Protein AF-A0AA38IRL1-F1 (afdb_monomer_lite)

Structure (mmCIF, N/CA/C/O backbone):
data_AF-A0AA38IRL1-F1
#
_entry.id   AF-A0AA38IRL1-F1
#
loop_
_atom_site.group_PDB
_atom_site.id
_atom_site.type_symbol
_atom_site.label_atom_id
_atom_site.label_alt_id
_atom_site.label_comp_id
_atom_site.label_asym_id
_atom_site.label_entity_id
_atom_site.label_seq_id
_atom_site.pdbx_PDB_ins_code
_atom_site.Cartn_x
_atom_site.Cartn_y
_atom_site.Cartn_z
_atom_site.occupancy
_atom_site.B_iso_or_equiv
_atom_site.auth_seq_id
_atom_site.auth_comp_id
_atom_site.auth_asym_id
_atom_site.auth_atom_id
_atom_site.pdbx_PDB_model_num
ATOM 1 N N . MET A 1 1 ? -13.382 -3.774 42.443 1.00 52.00 1 MET A N 1
ATOM 2 C CA . MET A 1 1 ? -13.635 -2.457 43.060 1.00 52.00 1 MET A CA 1
ATOM 3 C C . MET A 1 1 ? -14.057 -1.538 41.934 1.00 52.00 1 MET A C 1
ATOM 5 O O . MET A 1 1 ? -13.230 -1.264 41.081 1.00 52.00 1 MET A O 1
ATOM 9 N N . THR A 1 2 ? -15.340 -1.199 41.846 1.00 64.56 2 THR A N 1
ATOM 10 C CA . THR A 1 2 ? -15.863 -0.251 40.850 1.00 64.56 2 THR A CA 1
ATOM 11 C C . THR A 1 2 ? -15.727 1.162 41.401 1.00 64.56 2 THR A C 1
ATOM 13 O O . THR A 1 2 ? -16.101 1.407 42.550 1.00 64.56 2 THR A O 1
ATOM 16 N N . GLU A 1 3 ? -15.156 2.071 40.617 1.00 78.50 3 GLU A N 1
ATOM 17 C CA . GLU A 1 3 ? -14.959 3.463 41.018 1.00 78.50 3 GLU A CA 1
ATOM 18 C C . GLU A 1 3 ? -16.187 4.315 40.676 1.00 78.50 3 GLU A C 1
ATOM 20 O O . GLU A 1 3 ? -16.895 4.061 39.702 1.00 78.50 3 GLU A O 1
ATOM 25 N N . LYS A 1 4 ? -16.431 5.356 41.480 1.00 86.19 4 LYS A N 1
ATOM 26 C CA . LYS A 1 4 ? -17.442 6.376 41.176 1.00 86.19 4 LYS A CA 1
ATOM 27 C C . LYS A 1 4 ? -16.907 7.339 40.119 1.00 86.19 4 LYS A C 1
ATOM 29 O O . LYS A 1 4 ? -15.720 7.661 40.108 1.00 86.19 4 LYS A O 1
ATOM 34 N N . PHE A 1 5 ? -17.797 7.879 39.290 1.00 88.19 5 PHE A N 1
ATOM 35 C CA . PHE A 1 5 ? -17.424 8.852 38.262 1.00 88.19 5 PHE A CA 1
ATOM 36 C C . PHE A 1 5 ? -16.734 10.095 38.847 1.00 88.19 5 PHE A C 1
ATOM 38 O O . PHE A 1 5 ? -17.296 10.816 39.672 1.00 88.19 5 PHE A O 1
ATOM 45 N N . ASN A 1 6 ? -15.524 10.382 38.360 1.00 90.44 6 ASN A N 1
ATOM 46 C CA . ASN A 1 6 ? -14.748 11.563 38.723 1.00 90.44 6 ASN A CA 1
ATOM 47 C C . ASN A 1 6 ? -14.576 12.505 37.521 1.00 90.44 6 ASN A C 1
ATOM 49 O O . ASN A 1 6 ? -13.995 12.139 36.496 1.00 90.44 6 ASN A O 1
ATOM 53 N N . LEU A 1 7 ? -15.039 13.751 37.671 1.00 89.00 7 LEU A N 1
ATOM 54 C CA . LEU A 1 7 ? -14.989 14.778 36.626 1.00 89.00 7 LEU A CA 1
ATOM 55 C C . LEU A 1 7 ? -13.552 15.161 36.231 1.00 89.00 7 LEU A C 1
ATOM 57 O O . LEU A 1 7 ? -13.292 15.431 35.059 1.00 89.00 7 LEU A O 1
ATOM 61 N N . LYS A 1 8 ? -12.607 15.187 37.181 1.00 88.94 8 LYS A N 1
ATOM 62 C CA . LYS A 1 8 ? -11.203 15.537 36.901 1.00 88.94 8 LYS A CA 1
ATOM 63 C C . LYS A 1 8 ? -10.541 14.455 36.053 1.00 88.94 8 LYS A C 1
ATOM 65 O O . LYS A 1 8 ? -9.921 14.769 35.040 1.00 88.94 8 LYS A O 1
ATOM 70 N N . THR A 1 9 ? -10.758 13.195 36.421 1.00 87.88 9 THR A N 1
ATOM 71 C CA . THR A 1 9 ? -10.281 12.027 35.671 1.00 87.88 9 THR A CA 1
ATOM 72 C C . THR A 1 9 ? -10.888 11.993 34.268 1.00 87.88 9 THR A C 1
ATOM 74 O O . THR A 1 9 ? -10.157 11.899 33.286 1.00 87.88 9 THR A O 1
ATOM 77 N N . ALA A 1 10 ? -12.205 12.205 34.155 1.00 88.19 10 ALA A N 1
ATOM 78 C CA . ALA A 1 10 ? -12.904 12.299 32.872 1.00 88.19 10 ALA A CA 1
ATOM 79 C C . ALA A 1 10 ? -12.341 13.422 31.986 1.00 88.19 10 ALA A C 1
ATOM 81 O O . ALA A 1 10 ? -12.155 13.244 30.786 1.00 88.19 10 ALA A O 1
ATOM 82 N N . THR A 1 11 ? -12.037 14.577 32.584 1.00 89.56 11 THR A N 1
ATOM 83 C CA . THR A 1 11 ? -11.532 15.739 31.845 1.00 89.56 11 THR A CA 1
ATOM 84 C C . THR A 1 11 ? -10.145 15.475 31.264 1.00 89.56 11 THR A C 1
ATOM 86 O O . THR A 1 11 ? -9.875 15.906 30.145 1.00 89.56 11 THR A O 1
ATOM 89 N N . SER A 1 12 ? -9.302 14.764 32.018 1.00 90.69 12 SER A N 1
ATOM 90 C CA . SER A 1 12 ? -7.935 14.407 31.636 1.00 90.69 12 SER A CA 1
ATOM 91 C C . SER A 1 12 ? -7.867 13.273 30.612 1.00 90.69 12 SER A C 1
ATOM 93 O O . SER A 1 12 ? -6.980 13.285 29.766 1.00 90.69 12 SER A O 1
ATOM 95 N N . LEU A 1 13 ? -8.755 12.279 30.712 1.00 90.56 13 LEU A N 1
ATOM 96 C CA . LEU A 1 13 ? -8.731 11.089 29.855 1.00 90.56 13 LEU A CA 1
ATOM 97 C C . LEU A 1 13 ? -9.476 11.284 28.533 1.00 90.56 13 LEU A C 1
ATOM 99 O O . LEU A 1 13 ? -9.061 10.734 27.518 1.00 90.56 13 LEU A O 1
ATOM 103 N N . LEU A 1 14 ? -10.579 12.039 28.533 1.00 92.38 14 LEU A N 1
ATOM 104 C CA . LEU A 1 14 ? -11.448 12.171 27.364 1.00 92.38 14 LEU A CA 1
ATOM 105 C C . LEU A 1 14 ? -11.053 13.409 26.547 1.00 92.38 14 LEU A C 1
ATOM 107 O O . LEU A 1 14 ? -11.298 14.533 27.013 1.00 92.38 14 LEU A O 1
ATOM 111 N N . PRO A 1 15 ? -10.488 13.243 25.336 1.00 92.12 15 PRO A N 1
ATOM 112 C CA . PRO A 1 15 ? -10.119 14.370 24.491 1.00 92.12 15 PRO A CA 1
ATOM 113 C C . PRO A 1 15 ? -11.354 15.127 23.987 1.00 92.12 15 PRO A C 1
ATOM 115 O O . PRO A 1 15 ? -12.436 14.568 23.810 1.00 92.12 15 PRO A O 1
ATOM 118 N N . LEU A 1 16 ? -11.190 16.427 23.736 1.00 90.38 16 LEU A N 1
ATOM 119 C CA . LEU A 1 16 ? -12.217 17.243 23.089 1.00 90.38 16 LEU A CA 1
ATOM 120 C C . LEU A 1 16 ? -12.244 16.944 21.591 1.00 90.38 16 LEU A C 1
ATOM 122 O O . LEU A 1 16 ? -11.222 17.054 20.911 1.00 90.38 16 LEU A O 1
ATOM 126 N N . MET A 1 17 ? -13.419 16.597 21.069 1.00 89.50 17 MET A N 1
ATOM 127 C CA . MET A 1 17 ? -13.583 16.333 19.646 1.00 89.50 17 MET A CA 1
ATOM 128 C C . MET A 1 17 ? -13.335 17.617 18.841 1.00 89.50 17 MET A C 1
ATOM 130 O O . MET A 1 17 ? -13.917 18.662 19.122 1.00 89.50 17 MET A O 1
ATOM 134 N N . ASN A 1 18 ? -12.482 17.538 17.821 1.00 89.19 18 ASN A N 1
ATOM 135 C CA . ASN A 1 18 ? -12.103 18.675 16.970 1.00 89.19 18 ASN A CA 1
ATOM 136 C C . ASN A 1 18 ? -12.398 18.432 15.478 1.00 89.19 18 ASN A C 1
ATOM 138 O O . ASN A 1 18 ? -11.836 19.096 14.612 1.00 89.19 18 ASN A O 1
ATOM 142 N N . GLY A 1 19 ? -13.249 17.450 15.170 1.00 80.25 19 GLY A N 1
ATOM 143 C CA . GLY A 1 19 ? -13.578 17.047 13.799 1.00 80.25 19 GLY A CA 1
ATOM 144 C C . GLY A 1 19 ? -12.547 16.132 13.130 1.00 80.25 19 GLY A C 1
ATOM 145 O O . GLY A 1 19 ? -12.829 15.608 12.057 1.00 80.25 19 GLY A O 1
ATOM 146 N N . ASN A 1 20 ? -11.388 15.884 13.750 1.00 86.44 20 ASN A N 1
ATOM 147 C CA . ASN A 1 20 ? -10.436 14.889 13.263 1.00 86.44 20 ASN A CA 1
ATOM 148 C C . ASN A 1 20 ? -10.906 13.468 13.633 1.00 86.44 20 ASN A C 1
ATOM 150 O O . ASN A 1 20 ? -11.220 13.174 14.792 1.00 86.44 20 ASN A O 1
ATOM 154 N N . GLU A 1 21 ? -10.910 12.559 12.655 1.00 85.12 21 GLU A N 1
ATOM 155 C CA . GLU A 1 21 ? -11.286 11.156 12.856 1.00 85.12 21 GLU A CA 1
ATOM 156 C C . GLU A 1 21 ? -10.372 10.454 13.877 1.00 85.12 21 GLU A C 1
ATOM 158 O O . GLU A 1 21 ? -10.852 9.677 14.699 1.00 85.12 21 GLU A O 1
ATOM 163 N N . SER A 1 22 ? -9.073 10.776 13.902 1.00 86.56 22 SER A N 1
ATOM 164 C CA . SER A 1 22 ? -8.127 10.199 14.871 1.00 86.56 22 SER A CA 1
ATOM 165 C C . SER A 1 22 ? -8.495 10.543 16.314 1.00 86.56 22 SER A C 1
ATOM 167 O O . SER A 1 22 ? -8.414 9.690 17.193 1.00 86.56 22 SER A O 1
ATOM 169 N N . VAL A 1 23 ? -8.919 11.785 16.561 1.00 90.19 23 VAL A N 1
ATOM 170 C CA . VAL A 1 23 ? -9.347 12.236 17.895 1.00 90.19 23 VAL A CA 1
ATOM 171 C C . VAL A 1 23 ? -10.676 11.586 18.271 1.00 90.19 23 VAL A C 1
ATOM 173 O O . VAL A 1 23 ? -10.895 11.239 19.426 1.00 90.19 23 VAL A O 1
ATOM 176 N N . THR A 1 24 ? -11.542 11.352 17.285 1.00 90.25 24 THR A N 1
ATOM 177 C CA . THR A 1 24 ? -12.814 10.645 17.483 1.00 90.25 24 THR A CA 1
ATOM 178 C C . THR A 1 24 ? -12.587 9.190 17.898 1.00 90.25 24 THR A C 1
ATOM 180 O O . THR A 1 24 ? -13.245 8.720 18.821 1.00 90.25 24 THR A O 1
ATOM 183 N N . LYS A 1 25 ? -11.623 8.493 17.279 1.00 88.94 25 LYS A N 1
ATOM 184 C CA . LYS A 1 25 ? -11.223 7.131 17.676 1.00 88.94 25 LYS A CA 1
ATOM 185 C C . LYS A 1 25 ? -10.667 7.101 19.100 1.00 88.94 25 LYS A C 1
ATOM 187 O O . LYS A 1 25 ? -11.170 6.347 19.921 1.00 88.94 25 LYS A O 1
ATOM 192 N N . GLN A 1 26 ? -9.739 8.004 19.423 1.00 91.06 26 GLN A N 1
ATOM 193 C CA . GLN A 1 26 ? -9.193 8.129 20.782 1.00 91.06 26 GLN A CA 1
ATOM 194 C C . GLN A 1 26 ? -10.275 8.413 21.829 1.00 91.06 26 GLN A C 1
ATOM 196 O O . GLN A 1 26 ? -10.226 7.868 22.927 1.00 91.06 26 GLN A O 1
ATOM 201 N N . LEU A 1 27 ? -11.257 9.256 21.496 1.00 93.12 27 LEU A N 1
ATOM 202 C CA . LEU A 1 27 ? -12.386 9.531 22.377 1.00 93.12 27 LEU A CA 1
ATOM 203 C C . LEU A 1 27 ? -13.219 8.269 22.627 1.00 93.12 27 LEU A C 1
ATOM 205 O O . LEU A 1 27 ? -13.562 8.003 23.772 1.00 93.12 27 LEU A O 1
ATOM 209 N N . ILE A 1 28 ? -13.524 7.494 21.583 1.00 92.50 28 ILE A N 1
ATOM 210 C CA . ILE A 1 28 ? -14.272 6.236 21.708 1.00 92.50 28 ILE A CA 1
ATOM 211 C C . ILE A 1 28 ? -13.520 5.242 22.601 1.00 92.50 28 ILE A C 1
ATOM 213 O O . ILE A 1 28 ? -14.103 4.731 23.556 1.00 92.50 28 ILE A O 1
ATOM 217 N N . ASP A 1 29 ? -12.229 5.032 22.345 1.00 91.75 29 ASP A N 1
ATOM 218 C CA . ASP A 1 29 ? -11.410 4.086 23.110 1.00 91.75 29 ASP A CA 1
ATOM 219 C C . ASP A 1 29 ? -11.303 4.512 24.588 1.00 91.75 29 ASP A C 1
ATOM 221 O O . ASP A 1 29 ? -11.388 3.687 25.498 1.00 91.75 29 ASP A O 1
ATOM 225 N N . ALA A 1 30 ? -11.187 5.819 24.853 1.00 93.06 30 ALA A N 1
ATOM 226 C CA . ALA A 1 30 ? -11.168 6.361 26.211 1.00 93.06 30 ALA A CA 1
ATOM 227 C C . ALA A 1 30 ? -12.520 6.207 26.936 1.00 93.06 30 ALA A C 1
ATOM 229 O O . ALA A 1 30 ? -12.538 6.000 28.151 1.00 93.06 30 ALA A O 1
ATOM 230 N N . ILE A 1 31 ? -13.647 6.280 26.215 1.00 93.00 31 ILE A N 1
ATOM 231 C CA . ILE A 1 31 ? -14.983 6.016 26.774 1.00 93.00 31 ILE A CA 1
ATOM 232 C C . ILE A 1 31 ? -15.118 4.540 27.147 1.00 93.00 31 ILE A C 1
ATOM 234 O O . ILE A 1 31 ? -15.566 4.249 28.252 1.00 93.00 31 ILE A O 1
ATOM 238 N N . GLU A 1 32 ? -14.721 3.620 26.265 1.00 92.56 32 GLU A N 1
ATOM 239 C CA . GLU A 1 32 ? -14.777 2.173 26.526 1.00 92.56 32 GLU A CA 1
ATOM 240 C C . GLU A 1 32 ? -13.887 1.780 27.712 1.00 92.56 32 GLU A C 1
ATOM 242 O O . GLU A 1 32 ? -14.324 1.053 28.608 1.00 92.56 32 GLU A O 1
ATOM 247 N N . LEU A 1 33 ? -12.667 2.324 27.768 1.00 91.44 33 LEU A N 1
ATOM 248 C CA . LEU A 1 33 ? -11.762 2.116 28.894 1.00 91.44 33 LEU A CA 1
ATOM 249 C C . LEU A 1 33 ? -12.384 2.620 30.197 1.00 91.44 33 LEU A C 1
ATOM 251 O O . LEU A 1 33 ? -12.400 1.894 31.191 1.00 91.44 33 LEU A O 1
ATOM 255 N N . TYR A 1 34 ? -12.912 3.845 30.207 1.00 92.25 34 TYR A N 1
ATOM 256 C CA . TYR A 1 34 ? -13.450 4.419 31.435 1.00 92.25 34 TYR A CA 1
ATOM 257 C C . TYR A 1 34 ? -14.756 3.737 31.869 1.00 92.25 34 TYR A C 1
ATOM 259 O O . TYR A 1 34 ? -14.953 3.517 33.059 1.00 92.25 34 TYR A O 1
ATOM 267 N N . ASP A 1 35 ? -15.602 3.301 30.929 1.00 91.69 35 ASP A N 1
ATOM 268 C CA . ASP A 1 35 ? -16.810 2.516 31.221 1.00 91.69 35 ASP A CA 1
ATOM 269 C C . ASP A 1 35 ? -16.498 1.206 31.958 1.00 91.69 35 ASP A C 1
ATOM 271 O O . ASP A 1 35 ? -17.256 0.802 32.843 1.00 91.69 35 ASP A O 1
ATOM 275 N N . SER A 1 36 ? -15.370 0.562 31.639 1.00 90.44 36 SER A N 1
ATOM 276 C CA . SER A 1 36 ? -14.951 -0.688 32.288 1.00 90.44 36 SER A CA 1
ATOM 277 C C . SER A 1 36 ? -14.595 -0.532 33.774 1.00 90.44 36 SER A C 1
ATOM 279 O O . SER A 1 36 ? -14.640 -1.507 34.523 1.00 90.44 36 SER A O 1
ATOM 281 N N . LEU A 1 37 ? -14.274 0.691 34.211 1.00 89.62 37 LEU A N 1
ATOM 282 C CA . LEU A 1 37 ? -13.825 1.002 35.573 1.00 89.62 37 LEU A CA 1
ATOM 283 C C . LEU A 1 37 ? -14.953 1.526 36.480 1.00 89.62 37 LEU A C 1
ATOM 285 O O . LEU A 1 37 ? -14.790 1.570 37.703 1.00 89.62 37 LEU A O 1
ATOM 289 N N . LEU A 1 38 ? -16.088 1.918 35.895 1.00 90.88 38 LEU A N 1
ATOM 290 C CA . LEU A 1 38 ? -17.167 2.630 36.581 1.00 90.88 38 LEU A CA 1
ATOM 291 C C . LEU A 1 38 ? -18.298 1.715 37.072 1.00 90.88 38 LEU A C 1
ATOM 293 O O . LEU A 1 38 ? -18.611 0.683 36.474 1.00 90.88 38 LEU A O 1
ATOM 297 N N . ASP A 1 39 ? -18.955 2.146 38.149 1.00 89.94 39 ASP A N 1
ATOM 298 C CA . ASP A 1 39 ? -20.243 1.614 38.605 1.00 89.94 39 ASP A CA 1
ATOM 299 C C . ASP A 1 39 ? -21.421 2.080 37.723 1.00 89.94 39 ASP A C 1
ATOM 301 O O . ASP A 1 39 ? -21.292 2.992 36.910 1.00 89.94 39 ASP A O 1
ATOM 305 N N . ASN A 1 40 ? -22.593 1.448 37.861 1.00 85.50 40 ASN A N 1
ATOM 306 C CA . ASN A 1 40 ? -23.755 1.729 37.001 1.00 85.50 40 ASN A CA 1
ATOM 307 C C . ASN A 1 40 ? -24.183 3.209 37.020 1.00 85.50 40 ASN A C 1
ATOM 309 O O . ASN A 1 40 ? -24.490 3.769 35.966 1.00 85.50 40 ASN A O 1
ATOM 313 N N . ASP A 1 41 ? -24.135 3.856 38.186 1.00 86.00 41 ASP A N 1
ATOM 314 C CA . ASP A 1 41 ? -24.449 5.283 38.322 1.00 86.00 41 ASP A CA 1
ATOM 315 C C . ASP A 1 41 ? -23.383 6.154 37.631 1.00 86.00 41 ASP A C 1
ATOM 317 O O . ASP A 1 41 ? -23.699 7.114 36.916 1.00 86.00 41 ASP A O 1
ATOM 321 N N . GLY A 1 42 ? -22.104 5.790 37.770 1.00 87.56 42 GLY A N 1
ATOM 322 C CA . GLY A 1 42 ? -20.989 6.450 37.103 1.00 87.56 42 GLY A CA 1
ATOM 323 C C . GLY A 1 42 ? -21.026 6.313 35.582 1.00 87.56 42 GLY A C 1
ATOM 324 O O . GLY A 1 42 ? -20.684 7.264 34.874 1.00 87.56 42 GLY A O 1
ATOM 325 N N . LYS A 1 43 ? -21.513 5.184 35.060 1.00 90.50 43 LYS A N 1
ATOM 326 C CA . LYS A 1 43 ? -21.694 4.973 33.616 1.00 90.50 43 LYS A CA 1
ATOM 327 C C . LYS A 1 43 ? -22.693 5.959 33.022 1.00 90.50 43 LYS A C 1
ATOM 329 O O . LYS A 1 43 ? -22.410 6.543 31.977 1.00 90.50 43 LYS A O 1
ATOM 334 N N . GLN A 1 44 ? -23.811 6.207 33.706 1.00 88.94 44 GLN A N 1
ATOM 335 C CA . GLN A 1 44 ? -24.813 7.179 33.257 1.00 88.94 44 GLN A CA 1
ATOM 336 C C . GLN A 1 44 ? -24.288 8.623 33.340 1.00 88.94 44 GLN A C 1
ATOM 338 O O . GLN A 1 44 ? -24.552 9.447 32.456 1.00 88.94 44 GLN A O 1
ATOM 343 N N . ALA A 1 45 ? -23.491 8.933 34.368 1.00 90.88 45 ALA A N 1
ATOM 344 C CA . ALA A 1 45 ? -22.800 10.216 34.478 1.00 90.88 45 ALA A CA 1
ATOM 345 C C . ALA A 1 45 ? -21.787 10.428 33.336 1.00 90.88 45 ALA A C 1
ATOM 347 O O . ALA A 1 45 ? -21.735 11.520 32.763 1.00 90.88 45 ALA A O 1
ATOM 348 N N . LEU A 1 46 ? -21.047 9.382 32.947 1.00 91.69 46 LEU A N 1
ATOM 349 C CA . LEU A 1 46 ? -20.119 9.405 31.815 1.00 91.69 46 LEU A CA 1
ATOM 350 C C . LEU A 1 46 ? -20.839 9.694 30.491 1.00 91.69 46 LEU A C 1
ATOM 352 O O . LEU A 1 46 ? -20.415 10.597 29.767 1.00 91.69 46 LEU A O 1
ATOM 356 N N . THR A 1 47 ? -21.954 9.011 30.203 1.00 91.69 47 THR A N 1
ATOM 357 C CA . THR A 1 47 ? -22.758 9.262 28.990 1.00 91.69 47 THR A CA 1
ATOM 358 C C . THR A 1 47 ? -23.159 10.734 28.894 1.00 91.69 47 THR A C 1
ATOM 360 O O . THR A 1 47 ? -22.937 11.399 27.879 1.00 91.69 47 THR A O 1
ATOM 363 N N . ASN A 1 48 ? -23.715 11.270 29.985 1.00 91.81 48 ASN A N 1
ATOM 364 C CA . ASN A 1 48 ? -24.179 12.652 30.050 1.00 91.81 48 ASN A CA 1
ATOM 365 C C . ASN A 1 48 ? -23.033 13.654 29.892 1.00 91.81 48 ASN A C 1
ATOM 367 O O . ASN A 1 48 ? -23.194 14.682 29.229 1.00 91.81 48 ASN A O 1
ATOM 371 N N . TYR A 1 49 ? -21.876 13.361 30.487 1.00 93.31 49 TYR A N 1
ATOM 372 C CA . TYR A 1 49 ? -20.694 14.202 30.371 1.00 93.31 49 TYR A CA 1
ATOM 373 C C . TYR A 1 49 ? -20.175 14.255 28.931 1.00 93.31 49 TYR A C 1
ATOM 375 O O . TYR A 1 49 ? -19.937 15.346 28.413 1.00 93.31 49 TYR A O 1
ATOM 383 N N . VAL A 1 50 ? -20.058 13.107 28.255 1.00 92.69 50 VAL A N 1
ATOM 384 C CA . VAL A 1 50 ? -19.589 13.048 26.862 1.00 92.69 50 VAL A CA 1
ATOM 385 C C . VAL A 1 50 ? -20.511 13.856 25.949 1.00 92.69 50 VAL A C 1
ATOM 387 O O . VAL A 1 50 ? -20.036 14.744 25.235 1.00 92.69 50 VAL A O 1
ATOM 390 N N . LEU A 1 51 ? -21.826 13.617 26.033 1.00 91.56 51 LEU A N 1
ATOM 391 C CA . LEU A 1 51 ? -22.826 14.293 25.200 1.00 91.56 51 LEU A CA 1
ATOM 392 C C . LEU A 1 51 ? -22.810 15.814 25.369 1.00 91.56 51 LEU A C 1
ATOM 394 O O . LEU A 1 51 ? -22.951 16.549 24.391 1.00 91.56 51 LEU A O 1
ATOM 398 N N . LYS A 1 52 ? -22.630 16.299 26.602 1.00 91.31 52 LYS A N 1
ATOM 399 C CA . LYS A 1 52 ? -22.689 17.734 26.903 1.00 91.31 52 LYS A CA 1
ATOM 400 C C . LYS A 1 52 ? -21.359 18.453 26.680 1.00 91.31 52 LYS A C 1
ATOM 402 O O . LYS A 1 52 ? -21.372 19.576 26.180 1.00 91.31 52 LYS A O 1
ATOM 407 N N . ALA A 1 53 ? -20.235 17.832 27.044 1.00 91.50 53 ALA A N 1
ATOM 408 C CA . ALA A 1 53 ? -18.960 18.527 27.241 1.00 91.50 53 ALA A CA 1
ATOM 409 C C . ALA A 1 53 ? -17.805 18.067 26.336 1.00 91.50 53 ALA A C 1
ATOM 411 O O . ALA A 1 53 ? -16.740 18.689 26.377 1.00 91.50 53 ALA A O 1
ATOM 412 N N . ARG A 1 54 ? -17.955 16.979 25.564 1.00 92.56 54 ARG A N 1
ATOM 413 C CA . ARG A 1 54 ? -16.854 16.429 24.743 1.00 92.56 54 ARG A CA 1
ATOM 414 C C . ARG A 1 54 ? -17.120 16.371 23.244 1.00 92.56 54 ARG A C 1
ATOM 416 O O . ARG A 1 54 ? -16.164 16.311 22.473 1.00 92.56 54 ARG A O 1
ATOM 423 N N . LEU A 1 55 ? -18.382 16.445 22.836 1.00 91.62 55 LEU A N 1
ATOM 424 C CA . LEU A 1 55 ? -18.783 16.443 21.432 1.00 91.62 55 LEU A CA 1
ATOM 425 C C . LEU A 1 55 ? -18.877 17.854 20.841 1.00 91.62 55 LEU A C 1
ATOM 427 O O . LEU A 1 55 ? -19.287 18.798 21.518 1.00 91.62 55 LEU A O 1
ATOM 431 N N . THR A 1 56 ? -18.568 17.974 19.549 1.00 92.19 56 THR A N 1
ATOM 432 C CA . THR A 1 56 ? -18.848 19.181 18.758 1.00 92.19 56 THR A CA 1
ATOM 433 C C . THR A 1 56 ? -20.347 19.330 18.494 1.00 92.19 56 THR A C 1
ATOM 435 O O . THR A 1 56 ? -21.083 18.344 18.472 1.00 92.19 56 THR A O 1
ATOM 438 N N . GLU A 1 57 ? -20.808 20.547 18.196 1.00 89.25 57 GLU A N 1
ATOM 439 C CA . GLU A 1 57 ? -22.215 20.794 17.829 1.00 89.25 57 GLU A CA 1
ATOM 440 C C . GLU A 1 57 ? -22.663 19.960 16.618 1.00 89.25 57 GLU A C 1
ATOM 442 O O . GLU A 1 57 ? -23.755 19.398 16.603 1.00 89.25 57 GLU A O 1
ATOM 447 N N . SER A 1 58 ? -21.778 19.774 15.635 1.00 87.81 58 SER A N 1
ATOM 448 C CA . SER A 1 58 ? -22.044 18.914 14.478 1.00 87.81 58 SER A CA 1
ATOM 449 C C . SER A 1 58 ? -22.246 17.441 14.849 1.00 87.81 58 SER A C 1
ATOM 451 O O . SER A 1 58 ? -23.085 16.772 14.247 1.00 87.81 58 SER A O 1
ATOM 453 N N . ALA A 1 59 ? -21.500 16.927 15.831 1.00 88.44 59 ALA A N 1
ATOM 454 C CA . ALA A 1 59 ? -21.640 15.556 16.307 1.00 88.44 59 ALA A CA 1
ATOM 455 C C . ALA A 1 59 ? -22.914 15.380 17.144 1.00 88.44 59 ALA A C 1
ATOM 457 O O . ALA A 1 59 ? -23.596 14.369 16.993 1.00 88.44 59 ALA A O 1
ATOM 458 N N . LYS A 1 60 ? -23.282 16.383 17.954 1.00 90.88 60 LYS A N 1
ATOM 459 C CA . LYS A 1 60 ? -24.531 16.384 18.735 1.00 90.88 60 LYS A CA 1
ATOM 460 C C . LYS A 1 60 ? -25.770 16.267 17.848 1.00 90.88 60 LYS A C 1
ATOM 462 O O . LYS A 1 60 ? -26.677 15.527 18.192 1.00 90.88 60 LYS A O 1
ATOM 467 N N . ILE A 1 61 ? -25.781 16.923 16.684 1.00 89.50 61 ILE A N 1
ATOM 468 C CA . ILE A 1 61 ? -26.895 16.829 15.720 1.00 89.50 61 ILE A CA 1
ATOM 469 C C . ILE A 1 61 ? -27.039 15.411 15.137 1.00 89.50 61 ILE A C 1
ATOM 471 O O . ILE A 1 61 ? -28.142 14.987 14.803 1.00 89.50 61 ILE A O 1
ATOM 475 N N . ARG A 1 62 ? -25.931 14.674 14.986 1.00 88.31 62 ARG A N 1
ATOM 476 C CA . ARG A 1 62 ? -25.913 13.334 14.369 1.00 88.31 62 ARG A CA 1
ATOM 477 C C . ARG A 1 62 ? -26.204 12.201 15.351 1.00 88.31 62 ARG A C 1
ATOM 479 O O . ARG A 1 62 ? -26.464 11.083 14.915 1.00 88.31 62 ARG A O 1
ATOM 486 N N . LEU A 1 63 ? -26.120 12.467 16.650 1.00 92.06 63 LEU A N 1
ATOM 487 C CA . LEU A 1 63 ? -26.320 11.489 17.712 1.00 92.06 63 LEU A CA 1
ATOM 488 C C . LEU A 1 63 ? -27.645 11.734 18.438 1.00 92.06 63 LEU A C 1
ATOM 490 O O . LEU A 1 63 ? -28.230 12.811 18.373 1.00 92.06 63 LEU A O 1
ATOM 494 N N . LYS A 1 64 ? -28.124 10.723 19.165 1.00 90.81 64 LYS A N 1
ATOM 495 C CA . LYS A 1 64 ? -29.289 10.872 20.043 1.00 90.81 64 LYS A CA 1
ATOM 496 C C . LYS A 1 64 ? -28.944 11.730 21.261 1.00 90.81 64 LYS A C 1
ATOM 498 O O . LYS A 1 64 ? -27.820 11.723 21.753 1.00 90.81 64 LYS A O 1
ATOM 503 N N . ASN A 1 65 ? -29.957 12.398 21.804 1.00 87.44 65 ASN A N 1
ATOM 504 C CA . ASN A 1 65 ? -29.818 13.216 23.012 1.00 87.44 65 ASN A CA 1
ATOM 505 C C . ASN A 1 65 ? -29.734 12.383 24.302 1.00 87.44 65 ASN A C 1
ATOM 507 O O . ASN A 1 65 ? -29.295 12.893 25.330 1.00 87.44 65 ASN A O 1
ATOM 511 N N . VAL A 1 66 ? -30.179 11.123 24.264 1.00 90.31 66 VAL A N 1
ATOM 512 C CA . VAL A 1 66 ? -30.220 10.215 25.417 1.00 90.31 66 VAL A CA 1
ATOM 513 C C . VAL A 1 66 ? -29.856 8.807 24.955 1.00 90.31 66 VAL A C 1
ATOM 515 O O . VAL A 1 66 ? -30.348 8.342 23.926 1.00 90.31 66 VAL A O 1
ATOM 518 N N . TYR A 1 67 ? -29.026 8.123 25.741 1.00 91.62 67 TYR A N 1
ATOM 519 C CA . TYR A 1 67 ? -28.661 6.723 25.539 1.00 91.62 67 TYR A CA 1
ATOM 520 C C . TYR A 1 67 ? -28.899 5.930 26.821 1.00 91.62 67 TYR A C 1
ATOM 522 O O . TYR A 1 67 ? -28.663 6.434 27.917 1.00 91.62 67 TYR A O 1
ATOM 530 N N . ALA A 1 68 ? -29.353 4.683 26.674 1.00 88.12 68 ALA A N 1
ATOM 531 C CA . ALA A 1 68 ? -29.561 3.777 27.803 1.00 88.12 68 ALA A CA 1
ATOM 532 C C . ALA A 1 68 ? -28.246 3.186 28.343 1.00 88.12 68 ALA A C 1
ATOM 534 O O . ALA A 1 68 ? -28.193 2.746 29.486 1.00 88.12 68 ALA A O 1
ATOM 535 N N . SER A 1 69 ? -27.184 3.167 27.531 1.00 90.19 69 SER A N 1
ATOM 536 C CA . SER A 1 69 ? -25.867 2.666 27.923 1.00 90.19 69 SER A CA 1
ATOM 537 C C . SER A 1 69 ? -24.749 3.332 27.121 1.00 90.19 69 SER A C 1
ATOM 539 O O . SER A 1 69 ? -24.962 3.792 25.993 1.00 90.19 69 SER A O 1
ATOM 541 N N . ASN A 1 70 ? -23.534 3.324 27.678 1.00 87.94 70 ASN A N 1
ATOM 542 C CA . ASN A 1 70 ? -22.334 3.780 26.971 1.00 87.94 70 ASN A CA 1
ATOM 543 C C . ASN A 1 70 ? -22.038 2.930 25.727 1.00 87.94 70 ASN A C 1
ATOM 545 O O . ASN A 1 70 ? -21.566 3.467 24.731 1.00 87.94 70 ASN A O 1
ATOM 549 N N . ALA A 1 71 ? -22.393 1.641 25.734 1.00 88.31 71 ALA A N 1
ATOM 550 C CA . ALA A 1 71 ? -22.235 0.767 24.573 1.00 88.31 71 ALA A CA 1
ATOM 551 C C . ALA A 1 71 ? -23.054 1.252 23.362 1.00 88.31 71 ALA A C 1
ATOM 553 O O . ALA A 1 71 ? -22.537 1.303 22.249 1.00 88.31 71 ALA A O 1
ATOM 554 N N . LEU A 1 72 ? -24.307 1.675 23.578 1.00 90.25 72 LEU A N 1
ATOM 555 C CA . LEU A 1 72 ? -25.149 2.219 22.505 1.00 90.25 72 LEU A CA 1
ATOM 556 C C . LEU A 1 72 ? -24.627 3.568 21.994 1.00 90.25 72 LEU A C 1
ATOM 558 O O . LEU A 1 72 ? -24.672 3.822 20.792 1.00 90.25 72 LEU A O 1
ATOM 562 N N . LEU A 1 73 ? -24.110 4.415 22.893 1.00 92.31 73 LEU A N 1
ATOM 563 C CA . LEU A 1 73 ? -23.463 5.671 22.510 1.00 92.31 73 LEU A CA 1
ATOM 564 C C . LEU A 1 73 ? -22.254 5.400 21.611 1.00 92.31 73 LEU A C 1
ATOM 566 O O . LEU A 1 73 ? -22.147 5.978 20.533 1.00 92.31 73 LEU A O 1
ATOM 570 N N . VAL A 1 74 ? -21.364 4.503 22.035 1.00 91.62 74 VAL A N 1
ATOM 571 C CA . VAL A 1 74 ? -20.162 4.146 21.278 1.00 91.62 74 VAL A CA 1
ATOM 572 C C . VAL A 1 74 ? -20.520 3.534 19.923 1.00 91.62 74 VAL A C 1
ATOM 574 O O . VAL A 1 74 ? -19.906 3.885 18.915 1.00 91.62 74 VAL A O 1
ATOM 577 N N . GLN A 1 75 ? -21.544 2.682 19.861 1.00 88.69 75 GLN A N 1
ATOM 578 C CA . GLN A 1 75 ? -22.021 2.107 18.604 1.00 88.69 75 GLN A CA 1
ATOM 579 C C . GLN A 1 75 ? -22.491 3.191 17.620 1.00 88.69 75 GLN A C 1
ATOM 581 O O . GLN A 1 75 ? -22.055 3.203 16.466 1.00 88.69 75 GLN A O 1
ATOM 586 N N . ASP A 1 76 ? -23.325 4.134 18.068 1.00 90.38 76 ASP A N 1
ATOM 587 C CA . ASP A 1 76 ? -23.798 5.232 17.218 1.00 90.38 76 ASP A CA 1
ATOM 588 C C . ASP A 1 76 ? -22.648 6.197 16.856 1.00 90.38 76 ASP A C 1
ATOM 590 O O . ASP A 1 76 ? -22.579 6.670 15.720 1.00 90.38 76 ASP A O 1
ATOM 594 N N . MET A 1 77 ? -21.677 6.426 17.750 1.00 90.31 77 MET A N 1
ATOM 595 C CA . MET A 1 77 ? -20.461 7.190 17.430 1.00 90.31 77 MET A CA 1
ATOM 596 C C . MET A 1 77 ? -19.652 6.527 16.311 1.00 90.31 77 MET A C 1
ATOM 598 O O . MET A 1 77 ? -19.274 7.199 15.350 1.00 90.31 77 MET A O 1
ATOM 602 N N . ARG A 1 78 ? -19.423 5.210 16.388 1.00 87.56 78 ARG A N 1
ATOM 603 C CA . ARG A 1 78 ? -18.720 4.456 15.338 1.00 87.56 78 ARG A CA 1
ATOM 604 C C . ARG A 1 78 ? -19.473 4.518 14.007 1.00 87.56 78 ARG A C 1
ATOM 606 O O . ARG A 1 78 ? -18.842 4.649 12.965 1.00 87.56 78 ARG A O 1
ATOM 613 N N . ARG A 1 79 ? -20.808 4.483 14.040 1.00 84.69 79 ARG A N 1
ATOM 614 C CA . ARG A 1 79 ? -21.653 4.495 12.839 1.00 84.69 79 ARG A CA 1
ATOM 615 C C . ARG A 1 79 ? -21.761 5.863 12.162 1.00 84.69 79 ARG A C 1
ATOM 617 O O . ARG A 1 79 ? -21.742 5.928 10.937 1.00 84.69 79 ARG A O 1
ATOM 624 N N . PHE A 1 80 ? -21.937 6.938 12.930 1.00 87.38 80 PHE A N 1
ATOM 625 C CA . PHE A 1 80 ? -22.283 8.259 12.386 1.00 87.38 80 PHE A CA 1
ATOM 626 C C . PHE A 1 80 ? -21.124 9.260 12.368 1.00 87.38 80 PHE A C 1
ATOM 628 O O . PHE A 1 80 ? -21.200 10.268 11.654 1.00 87.38 80 PHE A O 1
ATOM 635 N N . LEU A 1 81 ? -20.071 9.026 13.159 1.00 87.25 81 LEU A N 1
ATOM 636 C CA . LEU A 1 81 ? -18.941 9.954 13.272 1.00 87.25 81 LEU A CA 1
ATOM 637 C C . LEU A 1 81 ? -17.667 9.458 12.584 1.00 87.25 81 LEU A C 1
ATOM 639 O O . LEU A 1 81 ? -16.842 10.291 12.214 1.00 87.25 81 LEU A O 1
ATOM 643 N N . LEU A 1 82 ? -17.499 8.147 12.390 1.00 83.69 82 LEU A N 1
ATOM 644 C CA . LEU A 1 82 ? -16.363 7.597 11.648 1.00 83.69 82 LEU A CA 1
ATOM 645 C C . LEU A 1 82 ? -16.740 7.383 10.183 1.00 83.69 82 LEU A C 1
ATOM 647 O O . LEU A 1 82 ? -17.842 6.933 9.871 1.00 83.69 82 LEU A O 1
ATOM 651 N N . THR A 1 83 ? -15.819 7.701 9.271 1.00 77.19 83 THR A N 1
ATOM 652 C CA . THR A 1 83 ? -16.042 7.423 7.852 1.00 77.19 83 THR A CA 1
ATOM 653 C C . THR A 1 83 ? -15.828 5.936 7.583 1.00 77.19 83 THR A C 1
ATOM 655 O O . THR A 1 83 ? -14.736 5.399 7.764 1.00 77.19 83 THR A O 1
ATOM 658 N N . THR A 1 84 ? -16.879 5.235 7.156 1.00 70.00 84 THR A N 1
ATOM 659 C CA . THR A 1 84 ? -16.739 3.855 6.692 1.00 70.00 84 THR A CA 1
ATOM 660 C C . THR A 1 84 ? -16.165 3.874 5.284 1.00 70.00 84 THR A C 1
ATOM 662 O O . THR A 1 84 ? -16.775 4.352 4.324 1.00 70.00 84 THR A O 1
ATOM 665 N N . LYS A 1 85 ? -14.941 3.370 5.143 1.00 79.94 85 LYS A N 1
ATOM 666 C CA . LYS A 1 85 ? -14.365 3.137 3.822 1.00 79.94 85 LYS A CA 1
ATOM 667 C C . LYS A 1 85 ? -15.139 1.998 3.161 1.00 79.94 85 LYS A C 1
ATOM 669 O O . LYS A 1 85 ? -15.306 0.930 3.741 1.00 79.94 85 LYS A O 1
ATOM 674 N N . SER A 1 86 ? -15.622 2.234 1.943 1.00 87.06 86 SER A N 1
ATOM 675 C CA . SER A 1 86 ? -16.327 1.210 1.170 1.00 87.06 86 SER A CA 1
ATOM 676 C C . SER A 1 86 ? -15.408 0.018 0.904 1.00 87.06 86 SER A C 1
ATOM 678 O O . SER A 1 86 ? -14.309 0.190 0.370 1.00 87.06 86 SER A O 1
ATOM 680 N N . VAL A 1 87 ? -15.893 -1.189 1.208 1.00 89.38 87 VAL A N 1
ATOM 681 C CA . VAL A 1 87 ? -15.212 -2.459 0.902 1.00 89.38 87 VAL A CA 1
ATOM 682 C C . VAL A 1 87 ? -14.818 -2.527 -0.574 1.00 89.38 87 VAL A C 1
ATOM 684 O O . VAL A 1 87 ? -13.687 -2.881 -0.900 1.00 89.38 87 VAL A O 1
ATOM 687 N N . ALA A 1 88 ? -15.718 -2.122 -1.475 1.00 89.19 88 ALA A N 1
ATOM 688 C CA . ALA A 1 88 ? -15.455 -2.118 -2.913 1.00 89.19 88 ALA A CA 1
ATOM 689 C C . ALA A 1 88 ? -14.318 -1.152 -3.287 1.00 89.19 88 ALA A C 1
ATOM 691 O O . ALA A 1 88 ? -13.468 -1.482 -4.116 1.00 89.19 88 ALA A O 1
ATOM 692 N N . SER A 1 89 ? -14.266 0.019 -2.644 1.00 90.56 89 SER A N 1
ATOM 693 C CA . SER A 1 89 ? -13.193 0.996 -2.857 1.00 90.56 89 SER A CA 1
ATOM 694 C C . SER A 1 89 ? -11.847 0.464 -2.365 1.00 90.56 89 SER A C 1
ATOM 696 O O . SER A 1 89 ? -10.869 0.508 -3.106 1.00 90.56 89 SER A O 1
ATOM 698 N N . LEU A 1 90 ? -11.800 -0.103 -1.156 1.00 92.19 90 LEU A N 1
ATOM 699 C CA . LEU A 1 90 ? -10.584 -0.687 -0.581 1.00 92.19 90 LEU A CA 1
ATOM 700 C C . LEU A 1 90 ? -10.061 -1.865 -1.409 1.00 92.19 90 LEU A C 1
ATOM 702 O O . LEU A 1 90 ? -8.871 -1.926 -1.708 1.00 92.19 90 LEU A O 1
ATOM 706 N N . SER A 1 91 ? -10.952 -2.760 -1.837 1.00 91.88 91 SER A N 1
ATOM 707 C CA . SER A 1 91 ? -10.601 -3.896 -2.692 1.00 91.88 91 SER A CA 1
ATOM 708 C C . SER A 1 91 ? -10.035 -3.433 -4.039 1.00 91.88 91 SER A C 1
ATOM 710 O O . SER A 1 91 ? -8.972 -3.893 -4.457 1.00 91.88 91 SER A O 1
ATOM 712 N N . THR A 1 92 ? -10.681 -2.452 -4.677 1.00 92.50 92 THR A N 1
ATOM 713 C CA . THR A 1 92 ? -10.205 -1.881 -5.947 1.00 92.50 92 THR A CA 1
ATOM 714 C C . THR A 1 92 ? -8.840 -1.213 -5.780 1.00 92.50 92 THR A C 1
ATOM 716 O O . THR A 1 92 ? -7.936 -1.452 -6.581 1.00 92.50 92 THR A O 1
ATOM 719 N N . GLN A 1 93 ? -8.660 -0.420 -4.718 1.00 93.12 93 GLN A N 1
ATOM 720 C CA . GLN A 1 93 ? -7.387 0.236 -4.412 1.00 93.12 93 GLN A CA 1
ATOM 721 C C . GLN A 1 93 ? -6.262 -0.771 -4.186 1.00 93.12 93 GLN A C 1
ATOM 723 O O . GLN A 1 93 ? -5.155 -0.551 -4.671 1.00 93.12 93 GLN A O 1
ATOM 728 N N . LEU A 1 94 ? -6.541 -1.870 -3.483 1.00 93.88 94 LEU A N 1
ATOM 729 C CA . LEU A 1 94 ? -5.562 -2.915 -3.217 1.00 93.88 94 LEU A CA 1
ATOM 730 C C . LEU A 1 94 ? -5.140 -3.622 -4.511 1.00 93.88 94 LEU A C 1
ATOM 732 O O . LEU A 1 94 ? -3.951 -3.746 -4.768 1.00 93.88 94 LEU A O 1
ATOM 736 N N . VAL A 1 95 ? -6.082 -4.011 -5.374 1.00 91.00 95 VAL A N 1
ATOM 737 C CA . VAL A 1 95 ? -5.774 -4.710 -6.640 1.00 91.00 95 VAL A CA 1
ATOM 738 C C . VAL A 1 95 ? -5.042 -3.810 -7.647 1.00 91.00 95 VAL A C 1
ATOM 740 O O . VAL A 1 95 ? -4.172 -4.260 -8.399 1.00 91.00 95 VAL A O 1
ATOM 743 N N . GLN A 1 96 ? -5.377 -2.521 -7.682 1.00 91.25 96 GLN A N 1
ATOM 744 C CA . GLN A 1 96 ? -4.796 -1.567 -8.631 1.00 91.25 96 GLN A CA 1
ATOM 745 C C . GLN A 1 96 ? -3.522 -0.892 -8.115 1.00 91.25 96 GLN A C 1
ATOM 747 O O . GLN A 1 96 ? -2.935 -0.070 -8.822 1.00 91.25 96 GLN A O 1
ATOM 752 N N . ILE A 1 97 ? -3.068 -1.225 -6.905 1.00 91.94 97 ILE A N 1
ATOM 753 C CA . ILE A 1 97 ? -1.898 -0.586 -6.316 1.00 91.94 97 ILE A CA 1
ATOM 754 C C . ILE A 1 97 ? -0.636 -0.876 -7.143 1.00 91.94 97 ILE A C 1
ATOM 756 O O . ILE A 1 97 ? -0.434 -1.973 -7.667 1.00 91.94 97 ILE A O 1
ATOM 760 N N . ARG A 1 98 ? 0.222 0.135 -7.286 1.00 90.31 98 ARG A N 1
ATOM 761 C CA . ARG A 1 98 ? 1.516 0.051 -7.975 1.00 90.31 98 ARG A CA 1
ATOM 762 C C . ARG A 1 98 ? 2.588 0.702 -7.115 1.00 90.31 98 ARG A C 1
ATOM 764 O O . ARG A 1 98 ? 2.301 1.675 -6.413 1.00 90.31 98 ARG A O 1
ATOM 771 N N . GLN A 1 99 ? 3.809 0.179 -7.193 1.00 86.75 99 GLN A N 1
ATOM 772 C CA . GLN A 1 99 ? 4.948 0.713 -6.450 1.00 86.75 99 GLN A CA 1
ATOM 773 C C . GLN A 1 99 ? 5.304 2.140 -6.891 1.00 86.75 99 GLN A C 1
ATOM 775 O O . GLN A 1 99 ? 5.571 2.999 -6.051 1.00 86.75 99 GLN A O 1
ATOM 780 N N . ASN A 1 100 ? 5.271 2.415 -8.200 1.00 84.69 100 ASN A N 1
ATOM 781 C CA . ASN A 1 100 ? 5.700 3.691 -8.779 1.00 84.69 100 ASN A CA 1
ATOM 782 C C . ASN A 1 100 ? 7.109 4.081 -8.270 1.00 84.69 100 ASN A C 1
ATOM 784 O O . ASN A 1 100 ? 8.027 3.265 -8.313 1.00 84.69 100 ASN A O 1
ATOM 788 N N . ASN A 1 101 ? 7.268 5.302 -7.749 1.00 81.19 101 ASN A N 1
ATOM 789 C CA . ASN A 1 101 ? 8.531 5.829 -7.218 1.00 81.19 101 ASN A CA 1
ATOM 790 C C . ASN A 1 101 ? 8.730 5.552 -5.713 1.00 81.19 101 ASN A C 1
ATOM 792 O O . ASN A 1 101 ? 9.585 6.172 -5.086 1.00 81.19 101 ASN A O 1
ATOM 796 N N . MET A 1 102 ? 7.915 4.686 -5.099 1.00 82.44 102 MET A N 1
ATOM 797 C CA . MET A 1 102 ? 8.035 4.365 -3.675 1.00 82.44 102 MET A CA 1
ATOM 798 C C . MET A 1 102 ? 9.149 3.345 -3.421 1.00 82.44 102 MET A C 1
ATOM 800 O O . MET A 1 102 ? 9.378 2.433 -4.224 1.00 82.44 102 MET A O 1
ATOM 804 N N . SER A 1 103 ? 9.799 3.444 -2.258 1.00 83.94 103 SER A N 1
ATOM 805 C CA . SER A 1 103 ? 10.672 2.370 -1.783 1.00 83.94 103 SER A CA 1
ATOM 806 C C . SER A 1 103 ? 9.865 1.080 -1.574 1.00 83.94 103 SER A C 1
ATOM 808 O O . SER A 1 103 ? 8.646 1.115 -1.383 1.00 83.94 103 SER A O 1
ATOM 810 N N . ILE A 1 104 ? 10.536 -0.075 -1.608 1.00 83.50 104 ILE A N 1
ATOM 811 C CA . ILE A 1 104 ? 9.881 -1.373 -1.370 1.00 83.50 104 ILE A CA 1
ATOM 812 C C . ILE A 1 104 ? 9.229 -1.399 0.021 1.00 83.50 104 ILE A C 1
ATOM 814 O O . ILE A 1 104 ? 8.120 -1.908 0.169 1.00 83.50 104 ILE A O 1
ATOM 818 N N . GLU A 1 105 ? 9.887 -0.810 1.021 1.00 86.06 105 GLU A N 1
ATOM 819 C CA . GLU A 1 105 ? 9.391 -0.773 2.398 1.00 86.06 105 GLU A CA 1
ATOM 820 C C . GLU A 1 105 ? 8.146 0.115 2.535 1.00 86.06 105 GLU A C 1
ATOM 822 O O . GLU A 1 105 ? 7.153 -0.290 3.142 1.00 86.06 105 GLU A O 1
ATOM 827 N N . ASP A 1 106 ? 8.139 1.289 1.899 1.00 87.19 106 ASP A N 1
ATOM 828 C CA . ASP A 1 106 ? 6.960 2.164 1.898 1.00 87.19 106 ASP A CA 1
ATOM 829 C C . ASP A 1 106 ? 5.795 1.531 1.134 1.00 87.19 106 ASP A C 1
ATOM 831 O O . ASP A 1 106 ? 4.632 1.652 1.529 1.00 87.19 106 ASP A O 1
ATOM 835 N N . PHE A 1 107 ? 6.097 0.834 0.035 1.00 91.00 107 PHE A N 1
ATOM 836 C CA . PHE A 1 107 ? 5.091 0.137 -0.757 1.00 91.00 107 PHE A CA 1
ATOM 837 C C . PHE A 1 107 ? 4.467 -1.012 0.028 1.00 91.00 107 PHE A C 1
ATOM 839 O O . PHE A 1 107 ? 3.241 -1.112 0.092 1.00 91.00 107 PHE A O 1
ATOM 846 N N . ARG A 1 108 ? 5.297 -1.805 0.710 1.00 90.44 108 ARG A N 1
ATOM 847 C CA . ARG A 1 108 ? 4.851 -2.853 1.629 1.00 90.44 108 ARG A CA 1
ATOM 848 C C . ARG A 1 108 ? 3.916 -2.289 2.695 1.00 90.44 108 ARG A C 1
ATOM 850 O O . ARG A 1 108 ? 2.805 -2.789 2.839 1.00 90.44 108 ARG A O 1
ATOM 857 N N . ARG A 1 109 ? 4.323 -1.219 3.387 1.00 92.00 109 ARG A N 1
ATOM 858 C CA . ARG A 1 109 ? 3.510 -0.590 4.440 1.00 92.00 109 ARG A CA 1
ATOM 859 C C . ARG A 1 109 ? 2.159 -0.109 3.913 1.00 92.00 109 ARG A C 1
ATOM 861 O O . ARG A 1 109 ? 1.140 -0.240 4.584 1.00 92.00 109 ARG A O 1
ATOM 868 N N . LYS A 1 110 ? 2.130 0.434 2.695 1.00 93.88 110 LYS A N 1
ATOM 869 C CA . LYS A 1 110 ? 0.887 0.882 2.057 1.00 93.88 110 LYS A CA 1
ATOM 870 C C . LYS A 1 110 ? -0.059 -0.282 1.746 1.00 93.88 110 LYS A C 1
ATOM 872 O O . LYS A 1 110 ? -1.256 -0.156 1.991 1.00 93.88 110 LYS A O 1
ATOM 877 N N . VAL A 1 111 ? 0.467 -1.395 1.232 1.00 94.06 111 VAL A N 1
ATOM 878 C CA . VAL A 1 111 ? -0.316 -2.620 0.990 1.00 94.06 111 VAL A CA 1
ATOM 879 C C . VAL A 1 111 ? -0.852 -3.191 2.302 1.00 94.06 111 VAL A C 1
ATOM 881 O O . VAL A 1 111 ? -2.031 -3.525 2.382 1.00 94.06 111 VAL A O 1
ATOM 884 N N . GLU A 1 112 ? -0.020 -3.245 3.341 1.00 94.00 112 GLU A N 1
ATOM 885 C CA . GLU A 1 112 ? -0.398 -3.743 4.667 1.00 94.00 112 GLU A CA 1
ATOM 886 C C . GLU A 1 112 ? -1.520 -2.907 5.297 1.00 94.00 112 GLU A C 1
ATOM 888 O O . GLU A 1 112 ? -2.510 -3.456 5.776 1.00 94.00 112 GLU A O 1
ATOM 893 N N . ASN A 1 113 ? -1.438 -1.578 5.204 1.00 92.56 113 ASN A N 1
ATOM 894 C CA . ASN A 1 113 ? -2.506 -0.699 5.680 1.00 92.56 113 ASN A CA 1
ATOM 895 C C . ASN A 1 113 ? -3.835 -0.955 4.948 1.00 92.56 113 ASN A C 1
ATOM 897 O O . ASN A 1 113 ? -4.879 -1.050 5.590 1.00 92.56 113 ASN A O 1
ATOM 901 N N . LEU A 1 114 ? -3.811 -1.108 3.619 1.00 93.69 114 LEU A N 1
ATOM 902 C CA . LEU A 1 114 ? -5.017 -1.406 2.834 1.00 93.69 114 LEU A CA 1
ATOM 903 C C . LEU A 1 114 ? -5.600 -2.785 3.160 1.00 93.69 114 LEU A C 1
ATOM 905 O O . LEU A 1 114 ? -6.818 -2.933 3.211 1.00 93.69 114 LEU A O 1
ATOM 909 N N . LEU A 1 115 ? -4.744 -3.778 3.407 1.00 94.38 115 LEU A N 1
ATOM 910 C CA . LEU A 1 115 ? -5.142 -5.113 3.852 1.00 94.38 115 LEU A CA 1
ATOM 911 C C . LEU A 1 115 ? -5.892 -5.054 5.188 1.00 94.38 115 LEU A C 1
ATOM 913 O O . LEU A 1 115 ? -6.976 -5.631 5.316 1.00 94.38 115 LEU A O 1
ATOM 917 N N . VAL A 1 116 ? -5.334 -4.351 6.176 1.00 91.06 116 VAL A N 1
ATOM 918 C CA . VAL A 1 116 ? -5.951 -4.206 7.501 1.00 91.06 116 VAL A CA 1
ATOM 919 C C . VAL A 1 116 ? -7.293 -3.487 7.384 1.00 91.06 116 VAL A C 1
ATOM 921 O O . VAL A 1 116 ? -8.297 -3.978 7.898 1.00 91.06 116 VAL A O 1
ATOM 924 N N . GLU A 1 117 ? -7.344 -2.374 6.650 1.00 89.94 117 GLU A N 1
ATOM 925 C CA . GLU A 1 117 ? -8.584 -1.623 6.440 1.00 89.94 117 GLU A CA 1
ATOM 926 C C . GLU A 1 117 ? -9.658 -2.453 5.728 1.00 89.94 117 GLU A C 1
ATOM 928 O O . GLU A 1 117 ? -10.814 -2.436 6.148 1.00 89.94 117 GLU A O 1
ATOM 933 N N . LEU A 1 118 ? -9.288 -3.207 4.687 1.00 91.56 118 LEU A N 1
ATOM 934 C CA . LEU A 1 118 ? -10.212 -4.077 3.956 1.00 91.56 118 LEU A CA 1
ATOM 935 C C . LEU A 1 118 ? -10.766 -5.183 4.854 1.00 91.56 118 LEU A C 1
ATOM 937 O O . LEU A 1 118 ? -11.969 -5.430 4.847 1.00 91.56 118 LEU A O 1
ATOM 941 N N . THR A 1 119 ? -9.901 -5.815 5.646 1.00 90.56 119 THR A N 1
ATOM 942 C CA . THR A 1 119 ? -10.288 -6.918 6.534 1.00 90.56 119 THR A CA 1
ATOM 943 C C . THR A 1 119 ? -11.236 -6.437 7.625 1.00 90.56 119 THR A C 1
ATOM 945 O O . THR A 1 119 ? -12.255 -7.076 7.869 1.00 90.56 119 THR A O 1
ATOM 948 N N . ILE A 1 120 ? -10.957 -5.278 8.231 1.00 86.38 120 ILE A N 1
ATOM 949 C CA . ILE A 1 120 ? -11.850 -4.663 9.221 1.00 86.38 120 ILE A CA 1
ATOM 950 C C . ILE A 1 120 ? -13.197 -4.307 8.580 1.00 86.38 120 ILE A C 1
ATOM 952 O O . ILE A 1 120 ? -14.243 -4.623 9.144 1.00 86.38 120 ILE A O 1
ATOM 956 N N . ALA A 1 121 ? -13.181 -3.686 7.397 1.00 86.88 121 ALA A N 1
ATOM 957 C CA . ALA A 1 121 ? -14.400 -3.272 6.706 1.00 86.88 121 ALA A CA 1
ATOM 958 C C . ALA A 1 121 ? -15.273 -4.459 6.264 1.00 86.88 121 ALA A C 1
ATOM 960 O O . ALA A 1 121 ? -16.493 -4.349 6.272 1.00 86.88 121 ALA A O 1
ATOM 961 N N . GLN A 1 122 ? -14.668 -5.587 5.881 1.00 88.25 122 GLN A N 1
ATOM 962 C CA . GLN A 1 122 ? -15.394 -6.803 5.500 1.00 88.25 122 GLN A CA 1
ATOM 963 C C . GLN A 1 122 ? -15.904 -7.603 6.697 1.00 88.25 122 GLN A C 1
ATOM 965 O O . GLN A 1 122 ? -16.949 -8.240 6.591 1.00 88.25 122 GLN A O 1
ATOM 970 N N . ALA A 1 123 ? -15.166 -7.603 7.809 1.00 85.88 123 ALA A N 1
ATOM 971 C CA . ALA A 1 123 ? -15.566 -8.336 9.002 1.00 85.88 123 ALA A CA 1
ATOM 972 C C . ALA A 1 123 ? -16.784 -7.702 9.686 1.00 85.88 123 ALA A C 1
ATOM 974 O O . ALA A 1 123 ? -17.525 -8.419 10.347 1.00 85.88 123 ALA A O 1
ATOM 975 N N . ASP A 1 124 ? -16.983 -6.384 9.546 1.00 82.38 124 ASP A N 1
ATOM 976 C CA . ASP A 1 124 ? -18.121 -5.638 10.116 1.00 82.38 124 ASP A CA 1
ATOM 977 C C . ASP A 1 124 ? -18.368 -5.960 11.608 1.00 82.38 124 ASP A C 1
ATOM 979 O O . ASP A 1 124 ? -19.491 -6.113 12.080 1.00 82.38 124 ASP A O 1
ATOM 983 N N . GLY A 1 125 ? -17.278 -6.134 12.365 1.00 74.25 125 GLY A N 1
ATOM 984 C CA . GLY A 1 125 ? -17.318 -6.479 13.791 1.00 74.25 125 GLY A CA 1
ATOM 985 C C . GLY A 1 125 ? -17.493 -7.970 14.120 1.00 74.25 125 GLY A C 1
ATOM 986 O O . GLY A 1 125 ? -17.502 -8.318 15.298 1.00 74.25 125 GLY A O 1
ATOM 987 N N . ASN A 1 126 ? -17.580 -8.864 13.130 1.00 81.88 126 ASN A N 1
ATOM 988 C CA . ASN A 1 126 ? -17.628 -10.312 13.339 1.00 81.88 126 ASN A CA 1
ATOM 989 C C . ASN A 1 126 ? -16.214 -10.911 13.491 1.00 81.88 126 ASN A C 1
ATOM 991 O O . ASN A 1 126 ? -15.424 -10.957 12.543 1.00 81.88 126 ASN A O 1
ATOM 995 N N . SER A 1 127 ? -15.907 -11.416 14.689 1.00 80.25 127 SER A N 1
ATOM 996 C CA . SER A 1 127 ? -14.606 -12.003 15.033 1.00 80.25 127 SER A CA 1
ATOM 997 C C . SER A 1 127 ? -14.301 -13.324 14.321 1.00 80.25 127 SER A C 1
ATOM 999 O O . SER A 1 127 ? -13.142 -13.582 14.008 1.00 80.25 127 SER A O 1
ATOM 1001 N N . GLU A 1 128 ? -15.309 -14.154 14.041 1.00 82.88 128 GLU A N 1
ATOM 1002 C CA . GLU A 1 128 ? -15.118 -15.431 13.333 1.00 82.88 128 GLU A CA 1
ATOM 1003 C C . GLU A 1 128 ? -14.831 -15.187 11.848 1.00 82.88 128 GLU A C 1
ATOM 1005 O O . GLU A 1 128 ? -13.920 -15.782 11.267 1.00 82.88 128 GLU A O 1
ATOM 1010 N N . ALA A 1 129 ? -15.551 -14.232 11.250 1.00 83.94 129 ALA A N 1
ATOM 1011 C CA . ALA A 1 129 ? -15.305 -13.802 9.879 1.00 83.94 129 ALA A CA 1
ATOM 1012 C C . ALA A 1 129 ? -13.894 -13.218 9.716 1.00 83.94 129 ALA A C 1
ATOM 1014 O O . ALA A 1 129 ? -13.248 -13.467 8.700 1.00 83.94 129 ALA A O 1
ATOM 1015 N N . LEU A 1 130 ? -13.381 -12.495 10.721 1.00 85.56 130 LEU A N 1
ATOM 1016 C CA . LEU A 1 130 ? -12.043 -11.900 10.694 1.00 85.56 130 LEU A CA 1
ATOM 1017 C C . LEU A 1 130 ? -10.945 -12.942 10.429 1.00 85.56 130 LEU A C 1
ATOM 1019 O O . LEU A 1 130 ? -10.029 -12.674 9.655 1.00 85.56 130 LEU A O 1
ATOM 1023 N N . GLN A 1 131 ? -11.037 -14.128 11.039 1.00 83.62 131 GLN A N 1
ATOM 1024 C CA . GLN A 1 131 ? -10.017 -15.169 10.894 1.00 83.62 131 GLN A CA 1
ATOM 1025 C C . GLN A 1 131 ? -9.977 -15.731 9.465 1.00 83.62 131 GLN A C 1
ATOM 1027 O O . GLN A 1 131 ? -8.902 -15.854 8.881 1.00 83.62 131 GLN A O 1
ATOM 1032 N N . ILE A 1 132 ? -11.145 -15.978 8.870 1.00 87.56 132 ILE A N 1
ATOM 1033 C CA . ILE A 1 132 ? -11.281 -16.482 7.493 1.00 87.56 132 ILE A CA 1
ATOM 1034 C C . ILE A 1 132 ? -10.896 -15.401 6.468 1.00 87.56 132 ILE A C 1
ATOM 1036 O O . ILE A 1 132 ? -10.188 -15.656 5.486 1.00 87.56 132 ILE A O 1
ATOM 1040 N N . LEU A 1 133 ? -11.356 -14.167 6.693 1.00 89.25 133 LEU A N 1
ATOM 1041 C CA . LEU A 1 133 ? -11.081 -13.027 5.819 1.00 89.25 133 LEU A CA 1
ATOM 1042 C C . LEU A 1 133 ? -9.605 -12.654 5.829 1.00 89.25 133 LEU A C 1
ATOM 1044 O O . LEU A 1 133 ? -9.078 -12.269 4.790 1.00 89.25 133 LEU A O 1
ATOM 1048 N N . ARG A 1 134 ? -8.922 -12.816 6.966 1.00 89.06 134 ARG A N 1
ATOM 1049 C CA . ARG A 1 134 ? -7.487 -12.569 7.076 1.00 89.06 134 ARG A CA 1
ATOM 1050 C C . ARG A 1 134 ? -6.697 -13.430 6.098 1.00 89.06 134 ARG A C 1
ATOM 1052 O O . ARG A 1 134 ? -5.944 -12.882 5.304 1.00 89.06 134 ARG A O 1
ATOM 1059 N N . GLU A 1 135 ? -6.921 -14.742 6.085 1.00 89.12 135 GLU A N 1
ATOM 1060 C CA . GLU A 1 135 ? -6.214 -15.644 5.165 1.00 89.12 135 GLU A CA 1
ATOM 1061 C C . GLU A 1 135 ? -6.494 -15.308 3.693 1.00 89.12 135 GLU A C 1
ATOM 1063 O O . GLU A 1 135 ? -5.605 -15.353 2.837 1.00 89.12 135 GLU A O 1
ATOM 1068 N N . THR A 1 136 ? -7.742 -14.954 3.387 1.00 90.88 136 THR A N 1
ATOM 1069 C CA . THR A 1 136 ? -8.168 -14.619 2.022 1.00 90.88 136 THR A CA 1
ATOM 1070 C C . THR A 1 136 ? -7.559 -13.296 1.558 1.00 90.88 136 THR A C 1
ATOM 1072 O O . THR A 1 136 ? -7.000 -13.210 0.460 1.00 90.88 136 THR A O 1
ATOM 1075 N N . ASN A 1 13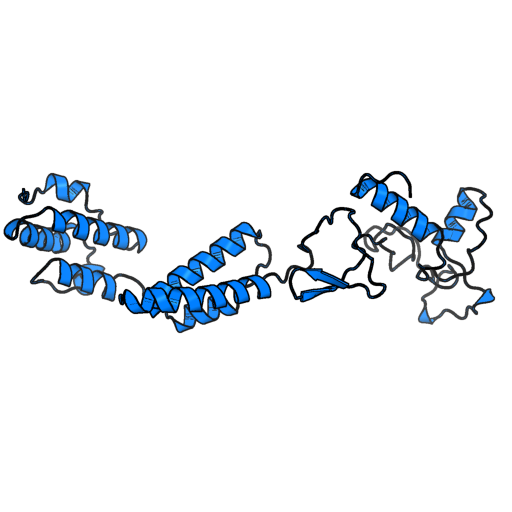7 ? -7.615 -12.269 2.401 1.00 92.19 137 ASN A N 1
ATOM 1076 C CA . ASN A 1 137 ? -7.095 -10.950 2.081 1.00 92.19 137 ASN A CA 1
ATOM 1077 C C . ASN A 1 137 ? -5.564 -10.917 2.101 1.00 92.19 137 ASN A C 1
ATOM 1079 O O . ASN A 1 137 ? -4.979 -10.186 1.307 1.00 92.19 137 ASN A O 1
ATOM 1083 N N . GLU A 1 138 ? -4.898 -11.728 2.927 1.00 93.19 138 GLU A N 1
ATOM 1084 C CA . GLU A 1 138 ? -3.440 -11.885 2.886 1.00 93.19 138 GLU A CA 1
ATOM 1085 C C . GLU A 1 138 ? -2.989 -12.406 1.515 1.00 93.19 138 GLU A C 1
ATOM 1087 O O . GLU A 1 138 ? -2.090 -11.828 0.904 1.00 93.19 138 GLU A O 1
ATOM 1092 N N . LYS A 1 139 ? -3.667 -13.421 0.957 1.00 91.50 139 LYS A N 1
ATOM 1093 C CA . LYS A 1 139 ? -3.391 -13.900 -0.412 1.00 91.50 139 LYS A CA 1
ATOM 1094 C C . LYS A 1 139 ? -3.615 -12.807 -1.458 1.00 91.50 139 LYS A C 1
ATOM 1096 O O . LYS A 1 139 ? -2.794 -12.638 -2.361 1.00 91.50 139 LYS A O 1
ATOM 1101 N N . LEU A 1 140 ? -4.702 -12.045 -1.329 1.00 91.06 140 LEU A N 1
ATOM 1102 C CA . LEU A 1 140 ? -4.995 -10.910 -2.208 1.00 91.06 140 LEU A CA 1
ATOM 1103 C C . LEU A 1 140 ? -3.887 -9.844 -2.133 1.00 91.06 140 LEU A C 1
ATOM 1105 O O . LEU A 1 140 ? -3.421 -9.371 -3.167 1.00 91.06 140 LEU A O 1
ATOM 1109 N N . ALA A 1 141 ? -3.439 -9.501 -0.925 1.00 91.00 141 ALA A N 1
ATOM 1110 C CA . ALA A 1 141 ? -2.398 -8.511 -0.681 1.00 91.00 141 ALA A CA 1
ATOM 1111 C C . ALA A 1 141 ? -1.031 -8.968 -1.204 1.00 91.00 141 ALA A C 1
ATOM 1113 O O . ALA A 1 141 ? -0.324 -8.166 -1.808 1.00 91.00 141 ALA A O 1
ATOM 1114 N N . ILE A 1 142 ? -0.679 -10.249 -1.050 1.00 88.31 142 ILE A N 1
ATOM 1115 C CA . ILE A 1 142 ? 0.544 -10.829 -1.626 1.00 88.31 142 ILE A CA 1
ATOM 1116 C C . ILE A 1 142 ? 0.512 -10.720 -3.152 1.00 88.31 142 ILE A C 1
ATOM 1118 O O . ILE A 1 142 ? 1.479 -10.254 -3.754 1.00 88.31 142 ILE A O 1
ATOM 1122 N N . ASN A 1 143 ? -0.609 -11.081 -3.781 1.00 87.56 143 ASN A N 1
ATOM 1123 C CA . ASN A 1 143 ? -0.763 -10.983 -5.232 1.00 87.56 143 ASN A CA 1
ATOM 1124 C C . ASN A 1 143 ? -0.715 -9.527 -5.718 1.00 87.56 143 ASN A C 1
ATOM 1126 O O . ASN A 1 143 ? -0.066 -9.227 -6.721 1.00 87.56 143 ASN A O 1
ATOM 1130 N N . ALA A 1 144 ? -1.362 -8.607 -5.002 1.00 89.12 144 ALA A N 1
ATOM 1131 C CA . ALA A 1 144 ? -1.325 -7.175 -5.291 1.00 89.12 144 ALA A CA 1
ATOM 1132 C C . ALA A 1 144 ? 0.084 -6.587 -5.128 1.00 89.12 144 ALA A C 1
ATOM 1134 O O . ALA A 1 144 ? 0.536 -5.813 -5.968 1.00 89.12 144 ALA A O 1
ATOM 1135 N N . PHE A 1 145 ? 0.807 -6.990 -4.083 1.00 88.88 145 PHE A N 1
ATOM 1136 C CA . PHE A 1 145 ? 2.189 -6.586 -3.862 1.00 88.88 145 PHE A CA 1
ATOM 1137 C C . PHE A 1 145 ? 3.085 -7.102 -4.990 1.00 88.88 145 PHE A C 1
ATOM 1139 O O . PHE A 1 145 ? 3.742 -6.306 -5.652 1.00 88.88 145 PHE A O 1
ATOM 1146 N N . ALA A 1 146 ? 3.046 -8.406 -5.279 1.00 85.00 146 ALA A N 1
ATOM 1147 C CA . ALA A 1 146 ? 3.855 -9.025 -6.326 1.00 85.00 146 ALA A CA 1
ATOM 1148 C C . ALA A 1 146 ? 3.577 -8.427 -7.715 1.00 85.00 146 ALA A C 1
ATOM 1150 O O . ALA A 1 146 ? 4.509 -8.078 -8.435 1.00 85.00 146 ALA A O 1
ATOM 1151 N N . SER A 1 147 ? 2.303 -8.251 -8.079 1.00 83.62 147 SER A N 1
ATOM 1152 C CA . SER A 1 147 ? 1.915 -7.645 -9.362 1.00 83.62 147 SER A CA 1
ATOM 1153 C C . SER A 1 147 ? 2.162 -6.135 -9.422 1.00 83.62 147 SER A C 1
ATOM 1155 O O . SER A 1 147 ? 2.332 -5.582 -10.509 1.00 83.62 147 SER A O 1
ATOM 1157 N N . GLY A 1 148 ? 2.197 -5.459 -8.272 1.00 84.19 148 GLY A N 1
ATOM 1158 C CA . GLY A 1 148 ? 2.446 -4.026 -8.157 1.00 84.19 148 GLY A CA 1
ATOM 1159 C C . GLY A 1 148 ? 3.925 -3.630 -8.195 1.00 84.19 148 GLY A C 1
ATOM 1160 O O . GLY A 1 148 ? 4.218 -2.456 -8.447 1.00 84.19 148 GLY A O 1
ATOM 1161 N N . LEU A 1 149 ? 4.846 -4.586 -8.008 1.00 82.69 149 LEU A N 1
ATOM 1162 C CA . LEU A 1 149 ? 6.297 -4.440 -8.197 1.00 82.69 149 LEU A CA 1
ATOM 1163 C C . LEU A 1 149 ? 6.654 -4.382 -9.698 1.00 82.69 149 LEU A C 1
ATOM 1165 O O . LEU A 1 149 ? 7.365 -5.226 -10.233 1.00 82.69 149 LEU A O 1
ATOM 1169 N N . GLN A 1 150 ? 6.135 -3.381 -10.408 1.00 64.88 150 GLN A N 1
ATOM 1170 C CA . GLN A 1 150 ? 6.402 -3.147 -11.833 1.00 64.88 150 GLN A CA 1
ATOM 1171 C C . GLN A 1 150 ? 7.480 -2.085 -12.074 1.00 64.88 150 GLN A C 1
ATOM 1173 O O . GLN A 1 150 ? 7.450 -1.409 -13.099 1.00 64.88 150 GLN A O 1
ATOM 1178 N N . ASN A 1 151 ? 8.438 -1.907 -11.160 1.00 56.69 151 ASN A N 1
ATOM 1179 C CA . ASN A 1 151 ? 9.606 -1.092 -11.473 1.00 56.69 151 ASN A CA 1
ATOM 1180 C C . ASN A 1 151 ? 10.725 -1.983 -12.057 1.00 56.69 151 ASN A C 1
ATOM 1182 O O . ASN A 1 151 ? 11.415 -2.653 -11.283 1.00 56.69 151 ASN A O 1
ATOM 1186 N N . PRO A 1 152 ? 10.939 -2.000 -13.390 1.00 53.25 152 PRO A N 1
ATOM 1187 C CA . PRO A 1 152 ? 12.056 -2.719 -14.005 1.00 53.25 152 PRO A CA 1
ATOM 1188 C C . PRO A 1 152 ? 13.430 -2.185 -13.565 1.00 53.25 152 PRO A C 1
ATOM 1190 O O . PRO A 1 152 ? 14.440 -2.829 -13.803 1.00 53.25 152 PRO A O 1
ATOM 1193 N N . GLU A 1 153 ? 13.518 -1.042 -12.884 1.00 49.75 153 GLU A N 1
ATOM 1194 C CA . GLU A 1 153 ? 14.778 -0.557 -12.305 1.00 49.75 153 GLU A CA 1
ATOM 1195 C C . GLU A 1 153 ? 15.081 -1.176 -10.928 1.00 49.75 153 GLU A C 1
ATOM 1197 O O . GLU A 1 153 ? 16.210 -1.095 -10.451 1.00 49.75 153 GLU A O 1
ATOM 1202 N N . LEU A 1 154 ? 14.106 -1.843 -10.296 1.00 51.31 154 LEU A N 1
ATOM 1203 C CA . LEU A 1 154 ? 14.243 -2.502 -8.991 1.00 51.31 154 LEU A CA 1
ATOM 1204 C C . LEU A 1 154 ? 14.277 -4.031 -9.116 1.00 51.31 154 LEU A C 1
ATOM 1206 O O . LEU A 1 154 ? 13.746 -4.754 -8.268 1.00 51.31 154 LEU A O 1
ATOM 1210 N N . HIS A 1 155 ? 14.913 -4.545 -10.173 1.00 53.62 155 HIS A N 1
ATOM 1211 C CA . HIS A 1 155 ? 15.217 -5.968 -10.267 1.00 53.62 155 HIS A CA 1
ATOM 1212 C C . HIS A 1 155 ? 15.956 -6.432 -9.007 1.00 53.62 155 HIS A C 1
ATOM 1214 O O . HIS A 1 155 ? 17.000 -5.898 -8.632 1.00 53.62 155 HIS A O 1
ATOM 1220 N N . THR A 1 156 ? 15.409 -7.452 -8.349 1.00 51.94 156 THR A N 1
ATOM 1221 C CA . THR A 1 156 ? 16.068 -8.087 -7.209 1.00 51.94 156 THR A CA 1
ATOM 1222 C C . THR A 1 156 ? 17.341 -8.769 -7.705 1.00 51.94 156 THR A C 1
ATOM 1224 O O . THR A 1 156 ? 17.287 -9.767 -8.422 1.00 51.94 156 THR A O 1
ATOM 1227 N N . ILE A 1 157 ? 18.503 -8.232 -7.328 1.00 52.75 157 ILE A N 1
ATOM 1228 C CA . ILE A 1 157 ? 19.799 -8.852 -7.615 1.00 52.75 157 ILE A CA 1
ATOM 1229 C C . ILE A 1 157 ? 19.988 -10.017 -6.642 1.00 52.75 157 ILE A C 1
ATOM 1231 O O . ILE A 1 157 ? 20.310 -9.829 -5.469 1.00 52.75 157 ILE A O 1
ATOM 1235 N N . ILE A 1 158 ? 19.801 -11.244 -7.125 1.00 52.97 158 ILE A N 1
ATOM 1236 C CA . ILE A 1 158 ? 19.999 -12.453 -6.320 1.00 52.97 158 ILE A CA 1
ATOM 1237 C C . ILE A 1 158 ? 21.442 -12.929 -6.488 1.00 52.97 158 ILE A C 1
ATOM 1239 O O . ILE A 1 158 ? 21.826 -13.484 -7.518 1.00 52.97 158 ILE A O 1
ATOM 1243 N N . LYS A 1 159 ? 22.264 -12.747 -5.449 1.00 49.41 159 LYS A N 1
ATOM 1244 C CA . LYS A 1 159 ? 23.610 -13.330 -5.395 1.00 49.41 159 LYS A CA 1
ATOM 1245 C C . LYS A 1 159 ? 23.510 -14.826 -5.097 1.00 49.41 159 LYS A C 1
ATOM 1247 O O . LYS A 1 159 ? 23.343 -15.234 -3.949 1.00 49.41 159 LYS A O 1
ATOM 1252 N N . ALA A 1 160 ? 23.667 -15.660 -6.117 1.00 51.94 160 ALA A N 1
ATOM 1253 C CA . ALA A 1 160 ? 23.760 -17.100 -5.925 1.00 51.94 160 ALA A CA 1
ATOM 1254 C C . ALA A 1 160 ? 25.152 -17.530 -5.428 1.00 51.94 160 ALA A C 1
ATOM 1256 O O . ALA A 1 160 ? 26.186 -17.087 -5.932 1.00 51.94 160 ALA A O 1
ATOM 1257 N N . ARG A 1 161 ? 25.202 -18.441 -4.445 1.00 41.44 161 ARG A N 1
ATOM 1258 C CA . ARG A 1 161 ? 26.456 -19.100 -4.045 1.00 41.44 161 ARG A CA 1
ATOM 1259 C C . ARG A 1 161 ? 26.905 -20.046 -5.165 1.00 41.44 161 ARG A C 1
ATOM 1261 O O . ARG A 1 161 ? 26.109 -20.837 -5.658 1.00 41.44 161 ARG A O 1
ATOM 1268 N N . LYS A 1 162 ? 28.202 -20.023 -5.496 1.00 42.94 162 LYS A N 1
ATOM 1269 C CA . LYS A 1 162 ? 28.911 -20.836 -6.515 1.00 42.94 162 LYS A CA 1
ATOM 1270 C C . LYS A 1 162 ? 28.865 -22.367 -6.287 1.00 42.94 162 LYS A C 1
ATOM 1272 O O . LYS A 1 162 ? 29.749 -23.087 -6.736 1.00 42.94 162 LYS A O 1
ATOM 1277 N N . LYS A 1 163 ? 27.885 -22.914 -5.561 1.00 38.19 163 LYS A N 1
ATOM 1278 C CA . LYS A 1 163 ? 27.751 -24.362 -5.373 1.00 38.19 163 LYS A CA 1
ATOM 1279 C C . LYS A 1 163 ? 26.874 -24.925 -6.482 1.00 38.19 163 LYS A C 1
ATOM 1281 O O . LYS A 1 163 ? 25.657 -24.879 -6.394 1.00 38.19 163 LYS A O 1
ATOM 1286 N N . LYS A 1 164 ? 27.530 -25.440 -7.527 1.00 42.31 164 LYS A N 1
ATOM 1287 C CA . LYS A 1 164 ? 26.940 -26.278 -8.585 1.00 42.31 164 LYS A CA 1
ATOM 1288 C C . LYS A 1 164 ? 25.606 -25.756 -9.138 1.00 42.31 164 LYS A C 1
ATOM 1290 O O . LYS A 1 164 ? 24.708 -26.547 -9.414 1.00 42.31 164 LYS A O 1
ATOM 1295 N N . GLN A 1 165 ? 25.488 -24.447 -9.368 1.00 45.53 165 GLN A N 1
ATOM 1296 C CA . GLN A 1 165 ? 24.530 -23.980 -10.361 1.00 45.53 165 GLN A CA 1
ATOM 1297 C C . GLN A 1 165 ? 25.035 -24.508 -11.696 1.00 45.53 165 GLN A C 1
ATOM 1299 O O . GLN A 1 165 ? 25.908 -23.916 -12.331 1.00 45.53 165 GLN A O 1
ATOM 1304 N N . LYS A 1 166 ? 24.534 -25.680 -12.092 1.00 42.44 166 LYS A N 1
ATOM 1305 C CA . LYS A 1 166 ? 24.482 -26.021 -13.503 1.00 42.44 166 LYS A CA 1
ATOM 1306 C C . LYS A 1 166 ? 23.738 -24.845 -14.115 1.00 42.44 166 LYS A C 1
ATOM 1308 O O . LYS A 1 166 ? 22.540 -24.715 -13.887 1.00 42.44 166 LYS A O 1
ATOM 1313 N N . LYS A 1 167 ? 24.458 -23.957 -14.809 1.00 42.50 167 LYS A N 1
ATOM 1314 C CA . LYS A 1 167 ? 23.848 -23.156 -15.863 1.00 42.50 167 LYS A CA 1
ATOM 1315 C C . LYS A 1 167 ? 23.103 -24.185 -16.700 1.00 42.50 167 LYS A C 1
ATOM 1317 O O . LYS A 1 167 ? 23.728 -24.971 -17.405 1.00 42.50 167 LYS A O 1
ATOM 1322 N N . THR A 1 168 ? 21.795 -24.301 -16.519 1.00 43.25 168 THR A N 1
ATOM 1323 C CA . THR A 1 168 ? 20.986 -24.930 -17.544 1.00 43.25 168 THR A CA 1
ATOM 1324 C C . THR A 1 168 ? 21.220 -24.037 -18.755 1.00 43.25 168 THR A C 1
ATOM 1326 O O . THR A 1 168 ? 21.197 -22.809 -18.639 1.00 43.25 168 THR A O 1
ATOM 1329 N N . ASN A 1 169 ? 21.553 -24.619 -19.901 1.00 46.78 169 ASN A N 1
ATOM 1330 C CA . ASN A 1 169 ? 21.860 -23.891 -21.139 1.00 46.78 169 ASN A CA 1
ATOM 1331 C C . ASN A 1 169 ? 20.646 -23.102 -21.695 1.00 46.78 169 ASN A C 1
ATOM 1333 O O . ASN A 1 169 ? 20.585 -22.818 -22.881 1.00 46.78 169 ASN A O 1
ATOM 1337 N N . LEU A 1 170 ? 19.660 -22.787 -20.852 1.00 46.38 170 LEU A N 1
ATOM 1338 C CA . LEU A 1 170 ? 18.315 -22.348 -21.195 1.00 46.38 170 LEU A CA 1
ATOM 1339 C C . LEU A 1 170 ? 17.996 -20.928 -20.704 1.00 46.38 170 LEU A C 1
ATOM 1341 O O . LEU A 1 170 ? 16.910 -20.451 -20.976 1.00 46.38 170 LEU A O 1
ATOM 1345 N N . GLY A 1 171 ? 18.898 -20.234 -19.997 1.00 58.81 171 GLY A N 1
ATOM 1346 C CA . GLY A 1 171 ? 18.643 -18.841 -19.593 1.00 58.81 171 GLY A CA 1
ATOM 1347 C C . GLY A 1 171 ? 17.560 -18.685 -18.519 1.00 58.81 171 GLY A C 1
ATOM 1348 O O . GLY A 1 171 ? 16.969 -17.617 -18.408 1.00 58.81 171 GLY A O 1
ATOM 1349 N N . HIS A 1 172 ? 17.314 -19.721 -17.708 1.00 58.97 172 HIS A N 1
ATOM 1350 C CA . HIS A 1 172 ? 16.358 -19.680 -16.599 1.00 58.97 172 HIS A CA 1
ATOM 1351 C C . HIS A 1 172 ? 16.966 -20.219 -15.292 1.00 58.97 172 HIS A C 1
ATOM 1353 O O . HIS A 1 172 ? 17.703 -21.206 -15.304 1.00 58.97 172 HIS A O 1
ATOM 1359 N N . CYS A 1 173 ? 16.648 -19.588 -14.159 1.00 62.84 173 CYS A N 1
ATOM 1360 C CA . CYS A 1 173 ? 16.934 -20.050 -12.800 1.00 62.84 173 CYS A CA 1
ATOM 1361 C C . CYS A 1 173 ? 15.627 -20.502 -12.161 1.00 62.84 173 CYS A C 1
ATOM 1363 O O . CYS A 1 173 ? 14.628 -19.801 -12.281 1.00 62.84 173 CYS A O 1
ATOM 1365 N N . LEU A 1 174 ? 15.643 -21.613 -11.431 1.00 62.94 174 LEU A N 1
ATOM 1366 C CA . LEU A 1 174 ? 14.505 -21.991 -10.600 1.00 62.94 174 LEU A CA 1
ATOM 1367 C C . LEU A 1 174 ? 14.602 -21.273 -9.252 1.00 62.94 174 LEU A C 1
ATOM 1369 O O . LEU A 1 174 ? 15.597 -21.426 -8.538 1.00 62.94 174 LEU A O 1
ATOM 1373 N N . ILE A 1 175 ? 13.577 -20.500 -8.904 1.00 63.84 175 ILE A N 1
ATOM 1374 C CA . ILE A 1 175 ? 13.414 -19.897 -7.579 1.00 63.84 175 ILE A CA 1
ATOM 1375 C C . ILE A 1 175 ? 12.144 -20.500 -6.982 1.00 63.84 175 ILE A C 1
ATOM 1377 O O . ILE A 1 175 ? 11.035 -20.177 -7.392 1.00 63.84 175 ILE A O 1
ATOM 1381 N N . GLY A 1 176 ? 12.309 -21.435 -6.043 1.00 70.19 176 GLY A N 1
ATOM 1382 C CA . GLY A 1 176 ? 11.195 -22.260 -5.568 1.00 70.19 176 GLY A CA 1
ATOM 1383 C C . GLY A 1 176 ? 10.727 -23.237 -6.652 1.00 70.19 176 GLY A C 1
ATOM 1384 O O . GLY A 1 176 ? 11.514 -24.078 -7.089 1.00 70.19 176 GLY A O 1
ATOM 1385 N N . LEU A 1 177 ? 9.460 -23.121 -7.063 1.00 61.88 177 LEU A N 1
ATOM 1386 C CA . LEU A 1 177 ? 8.848 -23.903 -8.151 1.00 61.88 177 LEU A CA 1
ATOM 1387 C C . LEU A 1 177 ? 8.798 -23.139 -9.487 1.00 61.88 177 LEU A C 1
ATOM 1389 O O . LEU A 1 177 ? 8.445 -23.731 -10.506 1.00 61.88 177 LEU A O 1
ATOM 1393 N N . ASP A 1 178 ? 9.178 -21.859 -9.498 1.00 46.59 178 ASP A N 1
ATOM 1394 C CA . ASP A 1 178 ? 9.045 -20.988 -10.664 1.00 46.59 178 ASP A CA 1
ATOM 1395 C C . ASP A 1 178 ? 10.343 -20.901 -11.473 1.00 46.59 178 ASP A C 1
ATOM 1397 O O . ASP A 1 178 ? 11.441 -20.766 -10.925 1.00 46.59 178 ASP A O 1
ATOM 1401 N N . GLY A 1 179 ? 10.213 -20.943 -12.803 1.00 63.88 179 GLY A N 1
ATOM 1402 C CA . GLY A 1 179 ? 11.298 -20.673 -13.744 1.00 63.88 179 GLY A CA 1
ATOM 1403 C C . GLY A 1 179 ? 11.422 -19.180 -14.034 1.00 63.88 179 GLY A C 1
ATOM 1404 O O . GLY A 1 179 ? 10.574 -18.600 -14.703 1.00 63.88 179 GLY A O 1
ATOM 1405 N N . CYS A 1 180 ? 12.494 -18.554 -13.561 1.00 65.00 180 CYS A N 1
ATOM 1406 C CA . CYS A 1 180 ? 12.775 -17.134 -13.761 1.00 65.00 180 CYS A CA 1
ATOM 1407 C C . CYS A 1 180 ? 13.825 -16.934 -14.853 1.00 65.00 180 CYS A C 1
ATOM 1409 O O . CYS A 1 180 ? 14.867 -17.582 -14.825 1.00 65.00 180 CYS A O 1
ATOM 1411 N N . ASN A 1 181 ? 13.609 -15.997 -15.776 1.00 61.16 181 ASN A N 1
ATOM 1412 C CA . ASN A 1 181 ? 14.602 -15.667 -16.803 1.00 61.16 181 ASN A CA 1
ATOM 1413 C C . ASN A 1 181 ? 15.853 -15.060 -16.158 1.00 61.16 181 ASN A C 1
ATOM 1415 O O . ASN A 1 181 ? 15.766 -14.115 -15.377 1.00 61.16 181 ASN A O 1
ATOM 1419 N N . ILE A 1 182 ? 17.019 -15.586 -16.517 1.00 64.50 182 ILE A N 1
ATOM 1420 C CA . ILE A 1 182 ? 18.316 -15.010 -16.185 1.00 64.50 182 ILE A CA 1
ATOM 1421 C C . ILE A 1 182 ? 18.801 -14.256 -17.414 1.00 64.50 182 ILE A C 1
ATOM 1423 O O . ILE A 1 182 ? 18.974 -14.840 -18.482 1.00 64.50 182 ILE A O 1
ATOM 1427 N N . TYR A 1 183 ? 19.096 -12.980 -17.237 1.00 62.06 183 TYR A N 1
ATOM 1428 C CA . TYR A 1 183 ? 19.828 -12.181 -18.208 1.00 62.06 183 TYR A CA 1
ATOM 1429 C C . TYR A 1 183 ? 21.060 -11.587 -17.535 1.00 62.06 183 TYR A C 1
ATOM 1431 O O . TYR A 1 183 ? 21.125 -11.439 -16.311 1.00 62.06 183 TYR A O 1
ATOM 1439 N N . ASP A 1 184 ? 22.068 -11.285 -18.344 1.00 66.12 184 ASP A N 1
ATOM 1440 C CA . ASP A 1 184 ? 23.215 -10.527 -17.876 1.00 66.12 184 ASP A CA 1
ATOM 1441 C C . ASP A 1 184 ? 22.770 -9.077 -17.688 1.00 66.12 184 ASP A C 1
ATOM 1443 O O . ASP A 1 184 ? 22.406 -8.404 -18.648 1.00 66.12 184 ASP A O 1
ATOM 1447 N N . ALA A 1 185 ? 22.741 -8.609 -16.443 1.00 67.25 185 ALA A N 1
ATOM 1448 C CA . ALA A 1 185 ? 22.390 -7.225 -16.142 1.00 67.25 185 ALA A CA 1
ATOM 1449 C C . ALA A 1 185 ? 23.521 -6.244 -16.505 1.00 67.25 185 ALA A C 1
ATOM 1451 O O . ALA A 1 185 ? 23.337 -5.032 -16.412 1.00 67.25 185 ALA A O 1
ATOM 1452 N N . VAL A 1 186 ? 24.699 -6.752 -16.889 1.00 74.56 186 VAL A N 1
ATOM 1453 C CA . VAL A 1 186 ? 25.819 -5.928 -17.338 1.00 74.56 186 VAL A CA 1
ATOM 1454 C C . VAL A 1 186 ? 25.791 -5.824 -18.857 1.00 74.56 186 VAL A C 1
ATOM 1456 O O . VAL A 1 186 ? 26.103 -6.786 -19.556 1.00 74.56 186 VAL A O 1
ATOM 1459 N N . ASP A 1 187 ? 25.477 -4.631 -19.351 1.00 79.94 187 ASP A N 1
ATOM 1460 C CA . ASP A 1 187 ? 25.510 -4.291 -20.773 1.00 79.94 187 ASP A CA 1
ATOM 1461 C C . ASP A 1 187 ? 26.354 -3.028 -21.003 1.00 79.94 187 ASP A C 1
ATOM 1463 O O . ASP A 1 187 ? 26.544 -2.190 -20.115 1.00 79.94 187 ASP A O 1
ATOM 1467 N N . VAL A 1 188 ? 26.886 -2.889 -22.213 1.00 85.81 188 VAL A N 1
ATOM 1468 C CA . VAL A 1 188 ? 27.617 -1.709 -22.656 1.00 85.81 188 VAL A CA 1
ATOM 1469 C C . VAL A 1 188 ? 26.694 -0.828 -23.481 1.00 85.81 188 VAL A C 1
ATOM 1471 O O . VAL A 1 188 ? 26.315 -1.152 -24.604 1.00 85.81 188 VAL A O 1
ATOM 1474 N N . LEU A 1 189 ? 26.445 0.380 -22.982 1.00 87.88 189 LEU A N 1
ATOM 1475 C CA . LEU A 1 189 ? 25.683 1.382 -23.717 1.00 87.88 189 LEU A CA 1
ATOM 1476 C C . LEU A 1 189 ? 26.338 1.711 -25.074 1.00 87.88 189 LEU A C 1
ATOM 1478 O O . LEU A 1 189 ? 27.451 2.244 -25.119 1.00 87.88 189 LEU A O 1
ATOM 1482 N N . ARG A 1 190 ? 25.617 1.481 -26.179 1.00 91.38 190 ARG A N 1
ATOM 1483 C CA . ARG A 1 190 ? 25.987 1.941 -27.528 1.00 91.38 190 ARG A CA 1
ATOM 1484 C C . ARG A 1 190 ? 25.263 3.241 -27.871 1.00 91.38 190 ARG A C 1
ATOM 1486 O O . ARG A 1 190 ? 24.041 3.334 -27.808 1.00 91.38 190 ARG A O 1
ATOM 1493 N N . CYS A 1 191 ? 26.012 4.248 -28.301 1.00 93.06 191 CYS A N 1
ATOM 1494 C CA . CYS A 1 191 ? 25.439 5.508 -28.755 1.00 93.06 191 CYS A CA 1
ATOM 1495 C C . CYS A 1 191 ? 24.706 5.332 -30.091 1.00 93.06 191 CYS A C 1
ATOM 1497 O O . CYS A 1 191 ? 25.334 4.983 -31.086 1.00 93.06 191 CYS A O 1
ATOM 1499 N N . TYR A 1 192 ? 23.419 5.674 -30.164 1.00 91.25 192 TYR A N 1
ATOM 1500 C CA . TYR A 1 192 ? 22.654 5.588 -31.418 1.00 91.25 192 TYR A CA 1
ATOM 1501 C C . TYR A 1 192 ? 23.103 6.576 -32.510 1.00 91.25 192 TYR A C 1
ATOM 1503 O O . TYR A 1 192 ? 22.795 6.363 -33.676 1.00 91.25 192 TYR A O 1
ATOM 1511 N N . LYS A 1 193 ? 23.857 7.629 -32.157 1.00 92.81 193 LYS A N 1
ATOM 1512 C CA . LYS A 1 193 ? 24.399 8.606 -33.119 1.00 92.81 193 LYS A CA 1
ATOM 1513 C C . LYS A 1 193 ? 25.708 8.126 -33.751 1.00 92.81 193 LYS A C 1
ATOM 1515 O O . LYS A 1 193 ? 25.815 8.025 -34.963 1.00 92.81 193 LYS A O 1
ATOM 1520 N N . CYS A 1 194 ? 26.721 7.837 -32.936 1.00 93.69 194 CYS A N 1
ATOM 1521 C CA . CYS A 1 194 ? 28.063 7.515 -33.441 1.00 93.69 194 CYS A CA 1
ATOM 1522 C C . CYS A 1 194 ? 28.416 6.025 -33.377 1.00 93.69 194 CYS A C 1
ATOM 1524 O O . CYS A 1 194 ? 29.524 5.651 -33.744 1.00 93.69 194 CYS A O 1
ATOM 1526 N N . ASN A 1 195 ? 27.527 5.186 -32.837 1.00 92.88 195 ASN A N 1
ATOM 1527 C CA . ASN A 1 195 ? 27.735 3.750 -32.614 1.00 92.88 195 ASN A CA 1
ATOM 1528 C C . ASN A 1 195 ? 28.931 3.386 -31.719 1.00 92.88 195 ASN A C 1
ATOM 1530 O O . ASN A 1 195 ? 29.283 2.215 -31.577 1.00 92.88 195 ASN A O 1
ATOM 1534 N N . GLY A 1 196 ? 29.506 4.386 -31.047 1.00 91.31 196 GLY A N 1
ATOM 1535 C CA . GLY A 1 196 ? 30.541 4.215 -30.042 1.00 91.31 196 GLY A CA 1
ATOM 1536 C C . GLY A 1 196 ? 29.992 3.664 -28.726 1.00 91.31 196 GLY A C 1
ATOM 1537 O O . GLY A 1 196 ? 28.890 4.030 -28.310 1.00 91.31 196 GLY A O 1
ATOM 1538 N N . PHE A 1 197 ? 30.780 2.836 -28.048 1.00 91.44 197 PHE A N 1
ATOM 1539 C CA . PHE A 1 197 ? 30.457 2.325 -26.718 1.00 91.44 197 PHE A CA 1
ATOM 1540 C C . PHE A 1 197 ? 30.703 3.351 -25.597 1.00 91.44 197 PHE A C 1
ATOM 1542 O O . PHE A 1 197 ? 31.489 4.298 -25.737 1.00 91.44 197 PHE A O 1
ATOM 1549 N N . ASN A 1 198 ? 30.010 3.126 -24.477 1.00 86.81 198 ASN A N 1
ATOM 1550 C CA . ASN A 1 198 ? 30.085 3.853 -23.210 1.00 86.81 198 ASN A CA 1
ATOM 1551 C C . ASN A 1 198 ? 29.805 5.365 -23.317 1.00 86.81 198 ASN A C 1
ATOM 1553 O O . ASN A 1 198 ? 30.522 6.196 -22.758 1.00 86.81 198 ASN A O 1
ATOM 1557 N N . ARG A 1 199 ? 28.788 5.742 -24.102 1.00 87.00 199 ARG A N 1
ATOM 1558 C CA . ARG A 1 199 ? 28.266 7.119 -24.164 1.00 87.00 199 ARG A CA 1
ATOM 1559 C C . ARG A 1 199 ? 26.840 7.155 -24.695 1.00 87.00 199 ARG A C 1
ATOM 1561 O O . ARG A 1 199 ? 26.466 6.346 -25.540 1.00 87.00 199 ARG A O 1
ATOM 1568 N N . SER A 1 200 ? 26.067 8.137 -24.246 1.00 88.75 200 SER A N 1
ATOM 1569 C CA . SER A 1 200 ? 24.704 8.363 -24.725 1.00 88.75 200 SER A CA 1
ATOM 1570 C C . SER A 1 200 ? 24.684 9.351 -25.891 1.00 88.75 200 SER A C 1
ATOM 1572 O O . SER A 1 200 ? 25.670 10.033 -26.174 1.00 88.75 200 SER A O 1
ATOM 1574 N N . VAL A 1 201 ? 23.544 9.451 -26.578 1.00 88.44 201 VAL A N 1
ATOM 1575 C CA . VAL A 1 201 ? 23.336 10.459 -27.633 1.00 88.44 201 VAL A CA 1
ATOM 1576 C C . VAL A 1 201 ? 23.457 11.878 -27.068 1.00 88.44 201 VAL A C 1
ATOM 1578 O O . VAL A 1 201 ? 24.068 12.730 -27.705 1.00 88.44 201 VAL A O 1
ATOM 1581 N N . LYS A 1 202 ? 22.964 12.108 -25.841 1.00 88.94 202 LYS A N 1
ATOM 1582 C CA . LYS A 1 202 ? 22.972 13.419 -25.170 1.00 88.94 202 LYS A CA 1
ATOM 1583 C C . LYS A 1 202 ? 24.387 13.958 -24.929 1.00 88.94 202 LYS A C 1
ATOM 1585 O O . LYS A 1 202 ? 24.603 15.159 -25.009 1.00 88.94 202 LYS A O 1
ATOM 1590 N N . THR A 1 203 ? 25.352 13.080 -24.655 1.00 89.81 203 THR A N 1
ATOM 1591 C CA . THR A 1 203 ? 26.752 13.455 -24.380 1.00 89.81 203 THR A CA 1
ATOM 1592 C C . THR A 1 203 ? 27.679 13.232 -25.581 1.00 89.81 203 THR A C 1
ATOM 1594 O O . THR A 1 203 ? 28.902 13.359 -25.473 1.00 89.81 203 THR A O 1
ATOM 1597 N N . CYS A 1 204 ? 27.125 12.889 -26.749 1.00 91.25 204 CYS A N 1
ATOM 1598 C CA . CYS A 1 204 ? 27.906 12.540 -27.927 1.00 91.25 204 CYS A CA 1
ATOM 1599 C C . CYS A 1 204 ? 28.321 13.771 -28.745 1.00 91.25 204 CYS A C 1
ATOM 1601 O O . CYS A 1 204 ? 27.503 14.395 -29.420 1.00 91.25 204 CYS A O 1
ATOM 1603 N N . LYS A 1 205 ? 29.630 14.044 -28.773 1.00 92.00 205 LYS A N 1
ATOM 1604 C CA . LYS A 1 205 ? 30.253 15.074 -29.626 1.00 92.00 205 LYS A CA 1
ATOM 1605 C C . LYS A 1 205 ? 30.693 14.567 -31.009 1.00 92.00 205 LYS A C 1
ATOM 1607 O O . LYS A 1 205 ? 31.176 15.353 -31.812 1.00 92.00 205 LYS A O 1
ATOM 1612 N N . LYS A 1 206 ? 30.570 13.263 -31.285 1.00 90.38 206 LYS A N 1
ATOM 1613 C CA . LYS A 1 206 ? 30.984 12.661 -32.565 1.00 90.38 206 LYS A CA 1
ATOM 1614 C C . LYS A 1 206 ? 29.906 12.836 -33.643 1.00 90.38 206 LYS A C 1
ATOM 1616 O O . LYS A 1 206 ? 28.724 13.013 -33.322 1.00 90.38 206 LYS A O 1
ATOM 1621 N N . THR A 1 207 ? 30.328 12.767 -34.902 1.00 92.75 207 THR A N 1
ATOM 1622 C CA . THR A 1 207 ? 29.447 12.748 -36.074 1.00 92.75 207 THR A CA 1
ATOM 1623 C C . THR A 1 207 ? 28.657 11.441 -36.162 1.00 92.75 207 THR A C 1
ATOM 1625 O O . THR A 1 207 ? 28.894 10.487 -35.408 1.00 92.75 207 THR A O 1
ATOM 1628 N N . LEU A 1 208 ? 27.652 11.436 -37.039 1.00 94.31 208 LEU A N 1
ATOM 1629 C CA . LEU A 1 208 ? 26.896 10.236 -37.379 1.00 94.31 208 LEU A CA 1
ATOM 1630 C C . LEU A 1 208 ? 27.855 9.209 -37.991 1.00 94.31 208 LEU A C 1
ATOM 1632 O O . LEU A 1 208 ? 28.675 9.547 -38.837 1.00 94.31 208 LEU A O 1
ATOM 1636 N N . SER A 1 209 ? 27.769 7.954 -37.563 1.00 93.69 209 SER A N 1
ATOM 1637 C CA . SER A 1 209 ? 28.596 6.886 -38.128 1.00 93.69 209 SER A CA 1
ATOM 1638 C C . SER A 1 209 ? 27.762 5.634 -38.304 1.00 93.69 209 SER A C 1
ATOM 1640 O O . SER A 1 209 ? 27.073 5.206 -37.379 1.00 93.69 209 SER A O 1
ATOM 1642 N N . CYS A 1 210 ? 27.821 5.046 -39.490 1.00 93.88 210 CYS A N 1
ATOM 1643 C CA . CYS A 1 210 ? 27.100 3.843 -39.835 1.00 93.88 210 CYS A CA 1
ATOM 1644 C C . CYS A 1 210 ? 27.644 2.655 -39.036 1.00 93.88 210 CYS A C 1
ATOM 1646 O O . CYS A 1 210 ? 28.841 2.363 -39.099 1.00 93.88 210 CYS A O 1
ATOM 1648 N N . PRO A 1 211 ? 26.787 1.893 -38.343 1.00 92.12 211 PRO A N 1
ATOM 1649 C CA . PRO A 1 211 ? 27.273 0.788 -37.540 1.00 92.12 211 PRO A CA 1
ATOM 1650 C C . PRO A 1 211 ? 27.804 -0.399 -38.362 1.00 92.12 211 PRO A C 1
ATOM 1652 O O . PRO A 1 211 ? 28.502 -1.227 -37.778 1.00 92.12 211 PRO A O 1
ATOM 1655 N N . LYS A 1 212 ? 27.504 -0.486 -39.673 1.00 92.94 212 LYS A N 1
ATOM 1656 C CA . LYS A 1 212 ? 28.035 -1.528 -40.575 1.00 92.94 212 LYS A CA 1
ATOM 1657 C C . LYS A 1 212 ? 29.454 -1.236 -41.027 1.00 92.94 212 LYS A C 1
ATOM 1659 O O . LYS A 1 212 ? 30.296 -2.108 -40.919 1.00 92.94 212 LYS A O 1
ATOM 1664 N N . CYS A 1 213 ? 29.709 -0.040 -41.557 1.00 92.56 213 CYS A N 1
ATOM 1665 C CA . CYS A 1 213 ? 30.956 0.275 -42.266 1.00 92.56 213 CYS A CA 1
ATOM 1666 C C . CYS A 1 213 ? 31.728 1.463 -41.677 1.00 92.56 213 CYS A C 1
ATOM 1668 O O . CYS A 1 213 ? 32.729 1.889 -42.249 1.00 92.56 213 CYS A O 1
ATOM 1670 N N . SER A 1 214 ? 31.267 2.019 -40.553 1.00 90.69 214 SER A N 1
ATOM 1671 C CA . SER A 1 214 ? 31.881 3.148 -39.840 1.00 90.69 214 SER A CA 1
ATOM 1672 C C . SER A 1 214 ? 31.916 4.495 -40.586 1.00 90.69 214 SER A C 1
ATOM 1674 O O . SER A 1 214 ? 32.446 5.465 -40.045 1.00 90.69 214 SER A O 1
ATOM 1676 N N . LYS A 1 215 ? 31.343 4.600 -41.793 1.00 92.12 215 LYS A N 1
ATOM 1677 C CA . LYS A 1 215 ? 31.284 5.847 -42.585 1.00 92.12 215 LYS A CA 1
ATOM 1678 C C . LYS A 1 215 ? 30.135 6.762 -42.149 1.00 92.12 215 LYS A C 1
ATOM 1680 O O . LYS A 1 215 ? 29.180 6.301 -41.534 1.00 92.12 215 LYS A O 1
ATOM 1685 N N . GLU A 1 216 ? 30.210 8.043 -42.490 1.00 94.94 216 GLU A N 1
ATOM 1686 C CA . GLU A 1 216 ? 29.191 9.043 -42.145 1.00 94.94 216 GLU A CA 1
ATOM 1687 C C . GLU A 1 216 ? 27.971 8.953 -43.076 1.00 94.94 216 GLU A C 1
ATOM 1689 O O . GLU A 1 216 ? 27.954 9.537 -44.154 1.00 94.94 216 GLU A O 1
ATOM 1694 N N . HIS A 1 217 ? 26.984 8.145 -42.678 1.00 93.44 217 HIS A N 1
ATOM 1695 C CA . HIS A 1 217 ? 25.647 8.052 -43.279 1.00 93.44 217 HIS A CA 1
ATOM 1696 C C . HIS A 1 217 ? 24.693 7.279 -42.359 1.00 93.44 217 HIS A C 1
ATOM 1698 O O . HIS A 1 217 ? 25.125 6.585 -41.429 1.00 93.44 217 HIS A O 1
ATOM 1704 N N . GLU A 1 218 ? 23.392 7.351 -42.641 1.00 91.62 218 GLU A N 1
ATOM 1705 C CA . GLU A 1 218 ? 22.395 6.536 -41.949 1.00 91.62 218 GLU A CA 1
ATOM 1706 C C . GLU A 1 218 ? 22.431 5.073 -42.401 1.00 91.62 218 GLU A C 1
ATOM 1708 O O . GLU A 1 218 ? 22.690 4.758 -43.559 1.00 91.62 218 GLU A O 1
ATOM 1713 N N . LEU A 1 219 ? 22.083 4.141 -41.506 1.00 90.25 219 LEU A N 1
ATOM 1714 C CA . LEU A 1 219 ? 22.076 2.706 -41.820 1.00 90.25 219 LEU A CA 1
ATOM 1715 C C . LEU A 1 219 ? 21.210 2.357 -43.048 1.00 90.25 219 LEU A C 1
ATOM 1717 O O . LEU A 1 219 ? 21.545 1.424 -43.775 1.00 90.25 219 LEU A O 1
ATOM 1721 N N . LYS A 1 220 ? 20.131 3.114 -43.286 1.00 91.94 220 LYS A N 1
ATOM 1722 C CA . LYS A 1 220 ? 19.221 2.944 -44.432 1.00 91.94 220 LYS A CA 1
ATOM 1723 C C . LYS A 1 220 ? 19.894 3.227 -45.778 1.00 91.94 220 LYS A C 1
ATOM 1725 O O . LYS A 1 220 ? 19.510 2.649 -46.785 1.00 91.94 220 LYS A O 1
ATOM 1730 N N . GLU A 1 221 ? 20.910 4.081 -45.782 1.00 92.69 221 GLU A N 1
ATOM 1731 C CA . GLU A 1 221 ? 21.649 4.508 -46.974 1.00 92.69 221 GLU A CA 1
ATOM 1732 C C . GLU A 1 221 ? 22.913 3.663 -47.195 1.00 92.69 221 GLU A C 1
ATOM 1734 O O . GLU A 1 221 ? 23.656 3.850 -48.162 1.00 92.69 221 GLU A O 1
ATOM 1739 N N . CYS A 1 222 ? 23.179 2.716 -46.291 1.00 92.38 222 CYS A N 1
ATOM 1740 C CA . CYS A 1 222 ? 24.388 1.918 -46.316 1.00 92.38 222 CYS A CA 1
ATOM 1741 C C . CYS A 1 222 ? 24.344 0.868 -47.433 1.00 92.38 222 CYS A C 1
ATOM 1743 O O . CYS A 1 222 ? 23.612 -0.117 -47.351 1.00 92.38 222 CYS A O 1
ATOM 1745 N N . LYS A 1 223 ? 25.212 1.036 -48.435 1.00 93.00 223 LYS A N 1
ATOM 1746 C CA . LYS A 1 223 ? 25.424 0.077 -49.536 1.00 93.00 223 LYS A CA 1
ATOM 1747 C C . LYS A 1 223 ? 26.584 -0.898 -49.288 1.00 93.00 223 LYS A C 1
ATOM 1749 O O . LYS A 1 223 ? 27.038 -1.555 -50.219 1.00 93.00 223 LYS A O 1
ATOM 1754 N N . ALA A 1 224 ? 27.102 -0.951 -48.060 1.00 89.81 224 ALA A N 1
ATOM 1755 C CA . ALA A 1 224 ? 28.257 -1.779 -47.734 1.00 89.81 224 ALA A CA 1
ATOM 1756 C C . ALA A 1 224 ? 27.891 -3.269 -47.732 1.00 89.81 224 ALA A C 1
ATOM 1758 O O . ALA A 1 224 ? 26.940 -3.680 -47.059 1.00 89.81 224 ALA A O 1
ATOM 1759 N N . GLN A 1 225 ? 28.684 -4.056 -48.451 1.00 88.69 225 GLN A N 1
ATOM 1760 C CA . GLN A 1 225 ? 28.635 -5.517 -48.435 1.00 88.69 225 GLN A CA 1
ATOM 1761 C C . GLN A 1 225 ? 29.397 -6.071 -47.216 1.00 88.69 225 GLN A C 1
ATOM 1763 O O . GLN A 1 225 ? 30.079 -5.317 -46.519 1.00 88.69 225 GLN A O 1
ATOM 1768 N N . ASN A 1 226 ? 29.236 -7.362 -46.905 1.00 82.81 226 ASN A N 1
ATOM 1769 C CA . ASN A 1 226 ? 29.783 -7.981 -45.683 1.00 82.81 226 ASN A CA 1
ATOM 1770 C C . ASN A 1 226 ? 31.314 -7.857 -45.565 1.00 82.81 226 ASN A C 1
ATOM 1772 O O . ASN A 1 226 ? 31.838 -7.667 -44.472 1.00 82.81 226 ASN A O 1
ATOM 1776 N N . ASP A 1 227 ? 32.023 -7.905 -46.689 1.00 84.00 227 ASP A N 1
ATOM 1777 C CA . ASP A 1 227 ? 33.472 -7.693 -46.815 1.00 84.00 227 ASP A CA 1
ATOM 1778 C C . ASP A 1 227 ? 33.909 -6.254 -46.480 1.00 84.00 227 ASP A C 1
ATOM 1780 O O . ASP A 1 227 ? 35.063 -6.007 -46.137 1.00 84.00 227 ASP A O 1
ATOM 1784 N N . GLN A 1 228 ? 32.978 -5.301 -46.535 1.00 86.62 228 GLN A N 1
ATOM 1785 C CA . GLN A 1 228 ? 33.191 -3.888 -46.219 1.00 86.62 228 GLN A CA 1
ATOM 1786 C C . GLN A 1 228 ? 32.728 -3.520 -44.806 1.00 86.62 228 GLN A C 1
ATOM 1788 O O . GLN A 1 228 ? 32.689 -2.333 -44.449 1.00 86.62 228 GLN A O 1
ATOM 1793 N N . TRP A 1 229 ? 32.325 -4.506 -44.000 1.00 91.69 229 TRP A N 1
ATOM 1794 C CA . TRP A 1 229 ? 31.934 -4.249 -42.624 1.00 91.69 229 TRP A CA 1
ATOM 1795 C C . TRP A 1 229 ? 33.148 -3.862 -41.793 1.00 91.69 229 TRP A C 1
ATOM 1797 O O . TRP A 1 229 ? 34.238 -4.405 -41.937 1.00 91.69 229 TRP A O 1
ATOM 1807 N N . LYS A 1 230 ? 32.954 -2.873 -40.930 1.00 91.38 230 LYS A N 1
ATOM 1808 C CA . LYS A 1 230 ? 33.985 -2.335 -40.063 1.00 91.38 230 LYS A CA 1
ATOM 1809 C C . LYS A 1 230 ? 33.347 -1.804 -38.794 1.00 91.38 230 LYS A C 1
ATOM 1811 O O . LYS A 1 230 ? 32.569 -0.847 -38.839 1.00 91.38 230 LYS A O 1
ATOM 1816 N N . CYS A 1 231 ? 33.729 -2.382 -37.662 1.00 91.94 231 CYS A N 1
ATOM 1817 C CA . CYS A 1 231 ? 33.289 -1.943 -36.348 1.00 91.94 231 CYS A CA 1
ATOM 1818 C C . CYS A 1 231 ? 34.008 -0.649 -35.953 1.00 91.94 231 CYS A C 1
ATOM 1820 O O . CYS A 1 231 ? 35.243 -0.608 -35.888 1.00 91.94 231 CYS A O 1
ATOM 1822 N N . ILE A 1 232 ? 33.248 0.401 -35.624 1.00 91.19 232 ILE A N 1
ATOM 1823 C CA . ILE A 1 232 ? 33.814 1.711 -35.262 1.00 91.19 232 ILE A CA 1
ATOM 1824 C C . ILE A 1 232 ? 34.639 1.630 -33.976 1.00 91.19 232 ILE A C 1
ATOM 1826 O O . ILE A 1 232 ? 35.647 2.317 -33.824 1.00 91.19 232 ILE A O 1
ATOM 1830 N N . ASN A 1 233 ? 34.233 0.760 -33.050 1.00 90.94 233 ASN A N 1
ATOM 1831 C CA . ASN A 1 233 ? 34.884 0.628 -31.755 1.00 90.94 233 ASN A CA 1
ATOM 1832 C C . ASN A 1 233 ? 36.213 -0.125 -31.864 1.00 90.94 233 ASN A C 1
ATOM 1834 O O . ASN A 1 233 ? 37.233 0.390 -31.412 1.00 90.94 233 ASN A O 1
ATOM 1838 N N . CYS A 1 234 ? 36.219 -1.293 -32.517 1.00 89.00 234 CYS A N 1
ATOM 1839 C CA . CYS A 1 234 ? 37.439 -2.077 -32.723 1.00 89.00 234 CYS A CA 1
ATOM 1840 C C . CYS A 1 234 ? 38.450 -1.304 -33.583 1.00 89.00 234 CYS A C 1
ATOM 1842 O O . CYS A 1 234 ? 39.624 -1.220 -33.233 1.00 89.00 234 CYS A O 1
ATOM 1844 N N . SER A 1 235 ? 37.985 -0.646 -34.652 1.00 88.06 235 SER A N 1
ATOM 1845 C CA . SER A 1 235 ? 38.862 0.152 -35.517 1.00 88.06 235 SER A CA 1
ATOM 1846 C C . SER A 1 235 ? 39.465 1.375 -34.824 1.00 88.06 235 SER A C 1
ATOM 1848 O O . SER A 1 235 ? 40.635 1.679 -35.044 1.00 88.06 235 SER A O 1
ATOM 1850 N N . SER A 1 236 ? 38.710 2.052 -33.950 1.00 85.94 236 SER A N 1
ATOM 1851 C CA . SER A 1 236 ? 39.237 3.180 -33.166 1.00 85.94 236 SER A CA 1
ATOM 1852 C C . SER A 1 236 ? 40.373 2.758 -32.229 1.00 85.94 236 SER A C 1
ATOM 1854 O O . SER A 1 236 ? 41.267 3.551 -31.956 1.00 85.94 236 SER A O 1
ATOM 1856 N N . ILE A 1 237 ? 40.341 1.526 -31.722 1.00 82.38 237 ILE A N 1
ATOM 1857 C CA . ILE A 1 237 ? 41.345 1.001 -30.786 1.00 82.38 237 ILE A CA 1
ATOM 1858 C C . ILE A 1 237 ? 42.569 0.504 -31.520 1.00 82.38 237 ILE A C 1
ATOM 1860 O O . ILE A 1 237 ? 43.675 0.828 -31.109 1.00 82.38 237 ILE A O 1
ATOM 1864 N N . GLN A 1 238 ? 42.381 -0.211 -32.630 1.00 82.12 238 GLN A N 1
ATOM 1865 C CA . GLN A 1 238 ? 43.483 -0.575 -33.515 1.00 82.12 238 GLN A CA 1
ATOM 1866 C C . GLN A 1 238 ? 44.296 0.665 -33.910 1.00 82.12 238 GLN A C 1
ATOM 1868 O O . GLN A 1 238 ? 45.520 0.637 -33.840 1.00 82.12 238 GLN A O 1
ATOM 1873 N N . ALA A 1 239 ? 43.617 1.767 -34.245 1.00 80.12 239 ALA A N 1
ATOM 1874 C CA . ALA A 1 239 ? 44.269 3.030 -34.580 1.00 80.12 239 ALA A CA 1
ATOM 1875 C C . ALA A 1 239 ? 44.972 3.708 -33.388 1.00 80.12 239 ALA A C 1
ATOM 1877 O O . ALA A 1 239 ? 45.946 4.423 -33.594 1.00 80.12 239 ALA A O 1
ATOM 1878 N N . ARG A 1 240 ? 44.478 3.529 -32.155 1.00 78.62 240 ARG A N 1
ATOM 1879 C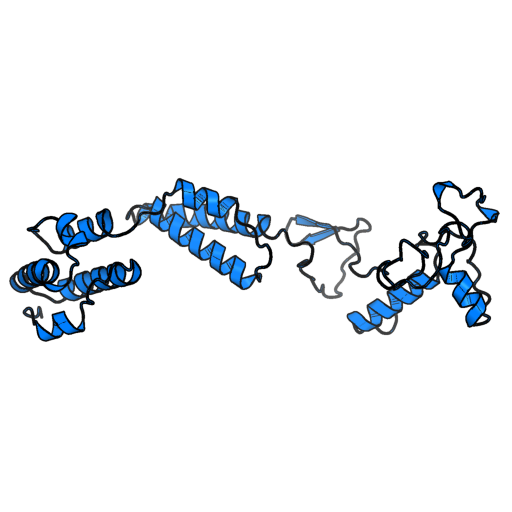 CA . ARG A 1 240 ? 45.045 4.168 -30.955 1.00 78.62 240 ARG A CA 1
ATOM 1880 C C . ARG A 1 240 ? 46.214 3.383 -30.365 1.00 78.62 240 ARG A C 1
ATOM 1882 O O . ARG A 1 240 ? 47.199 3.981 -29.952 1.00 78.62 240 ARG A O 1
ATOM 1889 N N . ASP A 1 241 ? 46.081 2.063 -30.310 1.00 73.69 241 ASP A N 1
ATOM 1890 C CA . ASP A 1 241 ? 46.972 1.186 -29.549 1.00 73.69 241 ASP A CA 1
ATOM 1891 C C . ASP A 1 241 ? 47.959 0.436 -30.474 1.00 73.69 241 ASP A C 1
ATOM 1893 O O . ASP A 1 241 ? 48.733 -0.390 -30.000 1.00 73.69 241 ASP A O 1
ATOM 1897 N N . ASN A 1 242 ? 47.944 0.706 -31.792 1.00 67.81 242 ASN A N 1
ATOM 1898 C CA . ASN A 1 242 ? 48.729 0.000 -32.823 1.00 67.81 242 ASN A CA 1
ATOM 1899 C C . ASN A 1 242 ? 48.601 -1.536 -32.745 1.00 67.81 242 ASN A C 1
ATOM 1901 O O . ASN A 1 242 ? 49.502 -2.279 -33.132 1.00 67.81 242 ASN A O 1
ATOM 1905 N N . LEU A 1 243 ? 47.469 -2.024 -32.232 1.00 65.31 243 LEU A N 1
ATOM 1906 C CA . LEU A 1 243 ? 47.210 -3.446 -32.039 1.00 65.31 243 LEU A CA 1
ATOM 1907 C C . LEU A 1 243 ? 46.615 -4.051 -33.306 1.00 65.31 243 LEU A C 1
ATOM 1909 O O . LEU A 1 243 ? 45.560 -3.615 -33.770 1.00 65.31 243 LEU A O 1
ATOM 1913 N N . ASN A 1 244 ? 47.226 -5.121 -33.812 1.00 58.91 244 ASN A N 1
ATOM 1914 C CA . ASN A 1 244 ? 46.633 -5.942 -34.864 1.00 58.91 244 ASN A CA 1
ATOM 1915 C C . ASN A 1 244 ? 45.519 -6.803 -34.250 1.00 58.91 244 ASN A C 1
ATOM 1917 O O . ASN A 1 244 ? 45.733 -7.932 -33.824 1.00 58.91 244 ASN A O 1
ATOM 1921 N N . THR A 1 245 ? 44.329 -6.223 -34.102 1.00 56.66 245 THR A N 1
ATOM 1922 C CA . THR A 1 245 ? 43.158 -6.952 -33.607 1.00 56.66 245 THR A CA 1
ATOM 1923 C C . THR A 1 245 ? 42.476 -7.636 -34.786 1.00 56.66 245 THR A C 1
ATOM 1925 O O . THR A 1 245 ? 41.957 -6.982 -35.684 1.00 56.66 245 THR A O 1
ATOM 1928 N N . GLU A 1 246 ? 42.495 -8.968 -34.780 1.00 56.88 246 GLU A N 1
ATOM 1929 C CA . GLU A 1 246 ? 42.164 -9.842 -35.919 1.00 56.88 246 GLU A CA 1
ATOM 1930 C C . GLU A 1 246 ? 40.690 -9.805 -36.383 1.00 56.88 246 GLU A C 1
ATOM 1932 O O . GLU A 1 246 ? 40.329 -10.471 -37.346 1.00 56.88 246 GLU A O 1
ATOM 1937 N N . GLN A 1 247 ? 39.819 -9.003 -35.761 1.00 69.69 247 GLN A N 1
ATOM 1938 C CA . GLN A 1 247 ? 38.388 -8.966 -36.086 1.00 69.69 247 GLN A CA 1
ATOM 1939 C C . GLN A 1 247 ? 37.812 -7.546 -35.987 1.00 69.69 247 GLN A C 1
ATOM 1941 O O . GLN A 1 247 ? 37.093 -7.196 -35.053 1.00 69.69 247 GLN A O 1
ATOM 1946 N N . ILE A 1 248 ? 38.121 -6.699 -36.974 1.00 81.94 248 ILE A N 1
ATOM 1947 C CA . ILE A 1 248 ? 37.389 -5.436 -37.199 1.00 81.94 248 ILE A CA 1
ATOM 1948 C C . ILE A 1 248 ? 36.221 -5.601 -38.178 1.00 81.94 248 ILE A C 1
ATOM 1950 O O . ILE A 1 248 ? 35.341 -4.738 -38.207 1.00 81.94 248 ILE A O 1
ATOM 1954 N N . SER A 1 249 ? 36.205 -6.693 -38.948 1.00 87.44 249 SER A N 1
ATOM 1955 C CA . SER A 1 249 ? 35.272 -6.954 -40.050 1.00 87.44 249 SER A CA 1
ATOM 1956 C C . SER A 1 249 ? 33.911 -7.461 -39.574 1.00 87.44 249 SER A C 1
ATOM 1958 O O . SER A 1 249 ? 33.475 -8.554 -39.916 1.00 87.44 249 SER A O 1
ATOM 1960 N N . HIS A 1 250 ? 33.253 -6.678 -38.724 1.00 89.62 250 HIS A N 1
ATOM 1961 C CA . HIS A 1 250 ? 31.927 -6.973 -38.195 1.00 89.62 250 HIS A CA 1
ATOM 1962 C C . HIS A 1 250 ? 31.160 -5.671 -37.932 1.00 89.62 250 HIS A C 1
ATOM 1964 O O . HIS A 1 250 ? 31.739 -4.583 -37.862 1.00 89.62 250 HIS A O 1
ATOM 1970 N N . ALA A 1 251 ? 29.841 -5.765 -37.776 1.00 90.69 251 ALA A N 1
ATOM 1971 C CA . ALA A 1 251 ? 29.021 -4.609 -37.435 1.00 90.69 251 ALA A CA 1
ATOM 1972 C C . ALA A 1 251 ? 29.161 -4.239 -35.947 1.00 90.69 251 ALA A C 1
ATOM 1974 O O . ALA A 1 251 ? 29.407 -5.080 -35.087 1.00 90.69 251 ALA A O 1
ATOM 1975 N N . SER A 1 252 ? 28.931 -2.973 -35.606 1.00 89.56 252 SER A N 1
ATOM 1976 C CA . SER A 1 252 ? 29.096 -2.461 -34.232 1.00 89.56 252 SER A CA 1
ATOM 1977 C C . SER A 1 252 ? 28.063 -3.002 -33.224 1.00 89.56 252 SER A C 1
ATOM 1979 O O . SER A 1 252 ? 28.195 -2.742 -32.031 1.00 89.56 252 SER A O 1
ATOM 1981 N N . TRP A 1 253 ? 27.031 -3.714 -33.690 1.00 88.19 253 TRP A N 1
ATOM 1982 C CA . TRP A 1 253 ? 26.047 -4.425 -32.859 1.00 88.19 253 TRP A CA 1
ATOM 1983 C C . TRP A 1 253 ? 26.328 -5.931 -32.743 1.00 88.19 253 TRP A C 1
ATOM 1985 O O . TRP A 1 253 ? 25.589 -6.634 -32.063 1.00 88.19 253 TRP A O 1
ATOM 1995 N N . ASP A 1 254 ? 27.349 -6.440 -33.433 1.00 89.00 254 ASP A N 1
ATOM 1996 C CA . ASP A 1 254 ? 27.753 -7.841 -33.347 1.00 89.00 254 ASP A CA 1
ATOM 1997 C C . ASP A 1 254 ? 28.596 -8.048 -32.084 1.00 89.00 254 ASP A C 1
ATOM 1999 O O . ASP A 1 254 ? 29.825 -7.944 -32.092 1.00 89.00 254 ASP A O 1
ATOM 2003 N N . TYR A 1 255 ? 27.90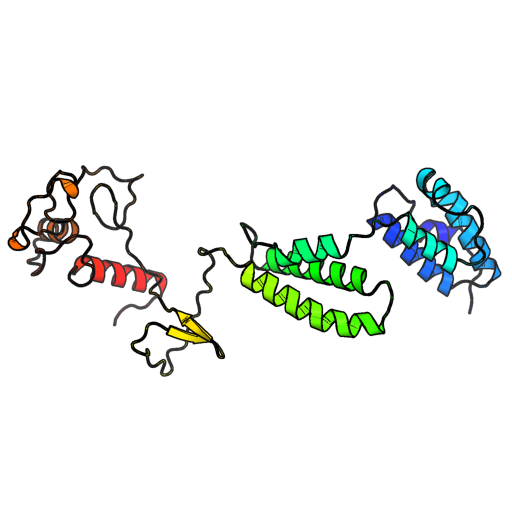9 -8.258 -30.965 1.00 86.81 255 TYR A N 1
ATOM 2004 C CA . TYR A 1 255 ? 28.529 -8.410 -29.650 1.00 86.81 255 TYR A CA 1
ATOM 2005 C C . TYR A 1 255 ? 29.278 -9.740 -29.494 1.00 86.81 255 TYR A C 1
ATOM 2007 O O . TYR A 1 255 ? 30.201 -9.833 -28.680 1.00 86.81 255 TYR A O 1
ATOM 2015 N N . GLU A 1 256 ? 28.922 -10.753 -30.286 1.00 84.81 256 GLU A N 1
ATOM 2016 C CA . GLU A 1 256 ? 29.566 -12.065 -30.260 1.00 84.81 256 GLU A CA 1
ATOM 2017 C C . GLU A 1 256 ? 30.964 -12.010 -30.870 1.00 84.81 256 GLU A C 1
ATOM 2019 O O . GLU A 1 256 ? 31.892 -12.596 -30.309 1.00 84.81 256 GLU A O 1
ATOM 2024 N N . ASN A 1 257 ? 31.149 -11.245 -31.948 1.00 85.88 257 ASN A N 1
ATOM 2025 C CA . ASN A 1 257 ? 32.448 -11.107 -32.613 1.00 85.88 257 ASN A CA 1
ATOM 2026 C C . ASN A 1 257 ? 33.237 -9.860 -32.172 1.00 85.88 257 ASN A C 1
ATOM 2028 O O . ASN A 1 257 ? 34.420 -9.726 -32.480 1.00 85.88 257 ASN A O 1
ATOM 2032 N N . CYS A 1 258 ? 32.638 -8.955 -31.390 1.00 88.12 258 CYS A N 1
ATOM 2033 C CA . CYS A 1 258 ? 33.321 -7.749 -30.924 1.00 88.12 258 CYS A CA 1
ATOM 2034 C C . CYS A 1 258 ? 34.242 -8.007 -29.717 1.00 88.12 258 CYS A C 1
ATOM 2036 O O . CYS A 1 258 ? 33.811 -8.009 -28.559 1.00 88.12 258 CYS A O 1
ATOM 2038 N N . SER A 1 259 ? 35.548 -8.125 -29.968 1.00 87.44 259 SER A N 1
ATOM 2039 C CA . SER A 1 259 ? 36.573 -8.254 -28.916 1.00 87.44 259 SER A CA 1
ATOM 2040 C C . SER A 1 259 ? 36.560 -7.087 -27.919 1.00 87.44 259 SER A C 1
ATOM 2042 O O . SER A 1 259 ? 36.684 -7.291 -26.708 1.00 87.44 259 SER A O 1
ATOM 2044 N N . PHE A 1 260 ? 36.333 -5.859 -28.397 1.00 87.81 260 PHE A N 1
ATOM 2045 C CA . PHE A 1 260 ? 36.275 -4.688 -27.526 1.00 87.81 260 PHE A CA 1
ATOM 2046 C C . PHE A 1 260 ? 35.065 -4.694 -26.587 1.00 87.81 260 PHE A C 1
ATOM 2048 O O . PHE A 1 260 ? 35.212 -4.369 -25.409 1.00 87.81 260 PHE A O 1
ATOM 205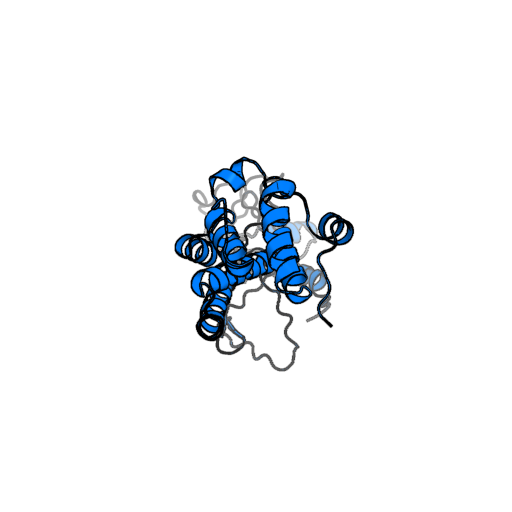5 N N . TYR A 1 261 ? 33.891 -5.106 -27.077 1.00 88.62 261 TYR A N 1
ATOM 2056 C CA . TYR A 1 261 ? 32.697 -5.264 -26.244 1.00 88.62 261 TYR A CA 1
ATOM 2057 C C . TYR A 1 261 ? 32.967 -6.258 -25.107 1.00 88.62 261 TYR A C 1
ATOM 2059 O O . TYR A 1 261 ? 32.763 -5.933 -23.938 1.00 88.62 261 TYR A O 1
ATOM 2067 N N . LYS A 1 262 ? 33.534 -7.430 -25.432 1.00 88.12 262 LYS A N 1
ATOM 2068 C CA . LYS A 1 262 ? 33.892 -8.460 -24.440 1.00 88.12 262 LYS A CA 1
ATOM 2069 C C . LYS A 1 262 ? 34.866 -7.938 -23.382 1.00 88.12 262 LYS A C 1
ATOM 2071 O O . LYS A 1 262 ? 34.681 -8.202 -22.195 1.00 88.12 262 LYS A O 1
ATOM 2076 N N . ASN A 1 263 ? 35.878 -7.172 -23.790 1.00 86.81 263 ASN A N 1
ATOM 2077 C CA . ASN A 1 263 ? 36.844 -6.576 -22.865 1.00 86.81 263 ASN A CA 1
ATOM 2078 C C . ASN A 1 263 ? 36.200 -5.536 -21.941 1.00 86.81 263 ASN A C 1
ATOM 2080 O O . ASN A 1 263 ? 36.497 -5.511 -20.747 1.00 86.81 263 ASN A O 1
ATOM 2084 N N . LEU A 1 264 ? 35.293 -4.712 -22.468 1.00 86.38 264 LEU A N 1
ATOM 2085 C CA . LEU A 1 264 ? 34.586 -3.711 -21.677 1.00 86.38 264 LEU A CA 1
ATOM 2086 C C . LEU A 1 264 ? 33.613 -4.357 -20.680 1.00 86.38 264 LEU A C 1
ATOM 2088 O O . LEU A 1 264 ? 33.602 -3.968 -19.517 1.00 86.38 264 LEU A O 1
ATOM 2092 N N . ILE A 1 265 ? 32.888 -5.403 -21.089 1.00 85.00 265 ILE A N 1
ATOM 2093 C CA . ILE A 1 265 ? 32.064 -6.217 -20.184 1.00 85.00 265 ILE A CA 1
ATOM 2094 C C . ILE A 1 265 ? 32.916 -6.846 -19.078 1.00 85.00 265 ILE A C 1
ATOM 2096 O O . ILE A 1 265 ? 32.532 -6.782 -17.913 1.00 85.00 265 ILE A O 1
ATOM 2100 N N . ARG A 1 266 ? 34.081 -7.425 -19.408 1.00 84.94 266 ARG A N 1
ATOM 2101 C CA . ARG A 1 266 ? 34.992 -8.002 -18.403 1.00 84.94 266 ARG A CA 1
ATOM 2102 C C . ARG A 1 266 ? 35.423 -6.949 -17.383 1.00 84.94 266 ARG A C 1
ATOM 2104 O O . ARG A 1 266 ? 35.362 -7.209 -16.185 1.00 84.94 266 ARG A O 1
ATOM 2111 N N . LYS A 1 267 ? 35.783 -5.751 -17.853 1.00 84.25 267 LYS A N 1
ATOM 2112 C CA . LYS A 1 267 ? 36.155 -4.627 -16.990 1.00 84.25 267 LYS A CA 1
ATOM 2113 C C . LYS A 1 267 ? 35.004 -4.208 -16.070 1.00 84.25 267 LYS A C 1
ATOM 2115 O O . LYS A 1 267 ? 35.195 -4.181 -14.859 1.00 84.25 267 LYS A O 1
ATOM 2120 N N . ILE A 1 268 ? 33.807 -3.976 -16.610 1.00 82.25 268 ILE A N 1
ATOM 2121 C CA . ILE A 1 268 ? 32.640 -3.584 -15.802 1.00 82.25 268 ILE A CA 1
ATOM 2122 C C . ILE A 1 268 ? 32.306 -4.676 -14.779 1.00 82.25 268 ILE A C 1
ATOM 2124 O O . ILE A 1 268 ? 32.083 -4.381 -13.611 1.00 82.25 268 ILE A O 1
ATOM 2128 N N . LYS A 1 269 ? 32.337 -5.953 -15.174 1.00 79.19 269 LYS A N 1
ATOM 2129 C CA . LYS A 1 269 ? 32.119 -7.071 -14.245 1.00 79.19 269 LYS A CA 1
ATOM 2130 C C . LYS A 1 269 ? 33.168 -7.121 -13.136 1.00 79.19 269 LYS A C 1
ATOM 2132 O O . LYS A 1 269 ? 32.807 -7.407 -11.998 1.00 79.19 269 LYS A O 1
ATOM 2137 N N . SER A 1 270 ? 34.433 -6.832 -13.438 1.00 78.69 270 SER A N 1
ATOM 2138 C CA . SER A 1 270 ? 35.486 -6.769 -12.420 1.00 78.69 270 SER A CA 1
ATOM 2139 C C . SER A 1 270 ? 35.270 -5.614 -11.435 1.00 78.69 270 SER A C 1
ATOM 2141 O O . SER A 1 270 ? 35.415 -5.817 -10.234 1.00 78.69 270 SER A O 1
ATOM 2143 N N . GLU A 1 271 ? 34.827 -4.447 -11.915 1.00 77.38 271 GLU A N 1
ATOM 2144 C CA . GLU A 1 271 ? 34.536 -3.269 -11.085 1.00 77.38 271 GLU A CA 1
ATOM 2145 C C . GLU A 1 271 ? 33.289 -3.478 -10.210 1.00 77.38 271 GLU A C 1
ATOM 2147 O O . GLU A 1 271 ? 33.300 -3.152 -9.027 1.00 77.38 271 GLU A O 1
ATOM 2152 N N . VAL A 1 272 ? 32.224 -4.063 -10.768 1.00 70.56 272 VAL A N 1
ATOM 2153 C CA . VAL A 1 272 ? 30.942 -4.266 -10.071 1.00 70.56 272 VAL A CA 1
ATOM 2154 C C . VAL A 1 272 ? 30.993 -5.445 -9.097 1.00 70.56 272 VAL A C 1
ATOM 2156 O O . VAL A 1 272 ? 30.420 -5.375 -8.011 1.00 70.56 272 VAL A O 1
ATOM 2159 N N . PHE A 1 273 ? 31.654 -6.546 -9.467 1.00 67.81 273 PHE A N 1
ATOM 2160 C CA . PHE A 1 273 ? 31.629 -7.789 -8.687 1.00 67.81 273 PHE A CA 1
ATOM 2161 C C . PHE A 1 273 ? 32.941 -8.109 -7.961 1.00 67.81 273 PHE A C 1
ATOM 2163 O O . PHE A 1 273 ? 32.990 -9.112 -7.246 1.00 67.81 273 PHE A O 1
ATOM 2170 N N . GLY A 1 274 ? 33.999 -7.307 -8.135 1.00 58.50 274 GLY A N 1
ATOM 2171 C CA . GLY A 1 274 ? 35.317 -7.564 -7.540 1.00 58.50 274 GLY A CA 1
ATOM 2172 C C . GLY A 1 274 ? 35.984 -8.846 -8.054 1.00 58.50 274 GLY A C 1
ATOM 2173 O O . GLY A 1 274 ? 36.840 -9.411 -7.381 1.00 58.50 274 GLY A O 1
ATOM 2174 N N . LEU A 1 275 ? 35.553 -9.351 -9.214 1.00 54.44 275 LEU A N 1
ATOM 2175 C CA . LEU A 1 275 ? 36.105 -10.551 -9.837 1.00 54.44 275 LEU A CA 1
ATOM 2176 C C . LEU A 1 275 ? 37.226 -10.134 -10.793 1.00 54.44 275 LEU A C 1
ATOM 2178 O O . LEU A 1 275 ? 36.991 -9.940 -11.985 1.00 54.44 275 LEU A O 1
ATOM 2182 N N . SER A 1 276 ? 38.434 -9.959 -10.262 1.00 41.56 276 SER A N 1
ATOM 2183 C CA . SER A 1 276 ? 39.648 -10.022 -11.072 1.00 41.56 276 SER A CA 1
ATOM 2184 C C . SER A 1 276 ? 39.903 -11.492 -11.417 1.00 41.56 276 SER A C 1
ATOM 2186 O O . SER A 1 276 ? 40.117 -12.306 -10.522 1.00 41.56 276 SER A O 1
ATOM 2188 N N . ASP A 1 277 ? 39.840 -11.793 -12.711 1.00 40.53 277 ASP A N 1
ATOM 2189 C CA . ASP A 1 277 ? 40.258 -13.037 -13.367 1.00 40.53 277 ASP A CA 1
ATOM 2190 C C . ASP A 1 277 ? 39.289 -14.240 -13.334 1.00 40.53 277 ASP A C 1
ATOM 2192 O O . ASP A 1 277 ? 39.109 -14.955 -12.345 1.00 40.53 277 ASP A O 1
ATOM 2196 N N . LEU A 1 278 ? 38.697 -14.472 -14.513 1.00 38.06 278 LEU A N 1
ATOM 2197 C CA . LEU A 1 278 ? 38.335 -15.772 -15.083 1.00 38.06 278 LEU A CA 1
ATOM 2198 C C . LEU A 1 278 ? 38.804 -15.788 -16.540 1.00 38.06 278 LEU A C 1
ATOM 2200 O O . LEU A 1 278 ? 38.503 -14.797 -17.253 1.00 38.06 278 LEU A O 1
#

Organism: NCBI:txid2755281

Radius of gyration: 34.44 Å; chains: 1; bounding box: 79×47×93 Å

Foldseek 3Di:
DADAADPVVLVVQAAADDLDLVSLVSNLVSLVVNCVRHDPVRFQVSVQCCLPPRYDPVVNVQDDPDDPGSVVVSVSSCVRRHDQDDLVNLLVCLQPAACPPHDLVVSLVVLVVSLVSNLC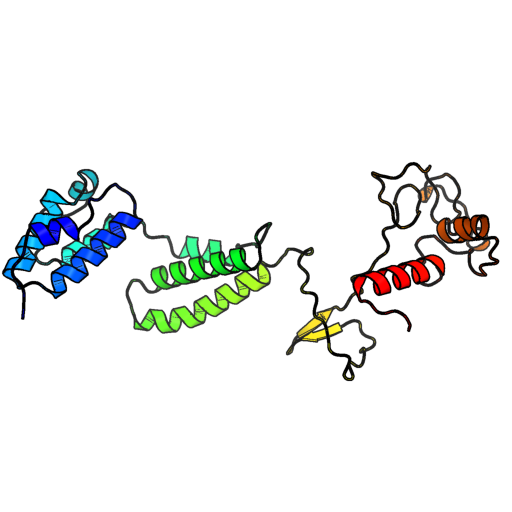SVCVPPPVSSVVSNVVSVVSSVVSSVVRDPDPVPPDDDDDDPDPPPPPVPQWDDDPNDTHGHDDPDFWDQEPAQRETDDYVVPDPDGGAAQFQRDHDHVVPDPDDLQRGFGVHVVVCCVVVVDPDPDRSGGSPPCVRDPVRVVVSVVVCCVVVVDDDD

Sequence (278 aa):
MTEKFNLKTATSLLPLMNGNESVTKQLIDAIELYDSLLDNDGKQALTNYVLKARLTESAKIRLKNVYASNALLVQDMRRFLLTTKSVASLSTQLVQIRQNNMSIEDFRRKVENLLVELTIAQADGNSEALQILRETNEK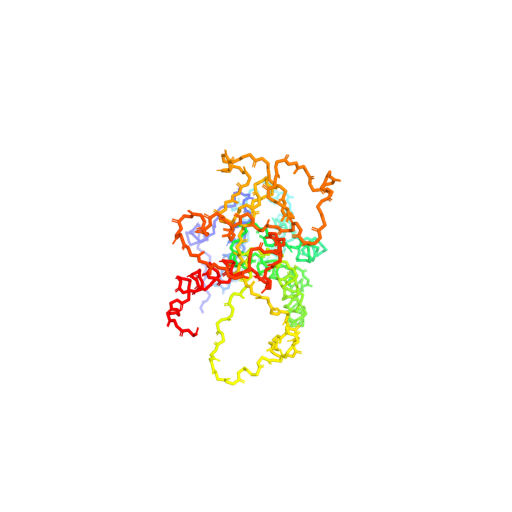LAINAFASGLQNPELHTIIKARKKKQKKTNLGHCLIGLDGCNIYDAVDVLRCYKCNGFNRSVKTCKKTLSCPKCSKEHELKECKAQNDQWKCINCSSIQARDNLNTEQISHASWDYENCSFYKNLIRKIKSEVFGLSDL

pLDDT: mean 82.46, std 14.04, range [38.06, 94.94]

Secondary structure (DSSP, 8-state):
-PBPP-HHHHHHHSPPP-S-HHHHHHHHHHHHHHHHHB-HHHHHHHHHHHHHHTS-HHHHHHS-S--SSHHHHHHHHHHHHS----HHHHHHHHHT---TTS-HHHHHHHHHHHHHHHHHHHHTT-HHHHHHHHHHHHHHHHHHHHHH---GGG-------SS-----TTSEEEETTEEEEP-----PPBPTTT--BS--STT--SPP--TTT-SSS-GGG----GGG---HHHHHHHHHH----S---S-TT-TTT-HHHHHHHHHHHHHHH-----